Protein AF-A0A8S3W1Q7-F1 (afdb_monomer_lite)

Radius of gyration: 54.28 Å; chains: 1; bounding box: 114×84×137 Å

Foldseek 3Di:
DDDDDDDDDDDDDDDDDPPDPDDDDPDPPPVPDDDDDPPPPPPPPDPPPPCPVVVVVVVVVVVVVVVVVVVVVVVVVVVVVVVVVVVVVVVVVVVVVVVVVVVVVVVVVVVVVVVVVVVVVVVVVVVVVVVVVVVVVVVVVVPDPDDPPDDDQDPVNVVVVVVVVVVVVQCVLKDKDKDDAQDPDPDPVVRVVSQQVVVVVVVCVVPVPFDRFPDKDWPFWPPPDDDDDDPDDPVCVVVVVPDDDDDDDDRMTMMMTGGPDDDDDDDDDD

Organism: Parnassius apollo (NCBI:txid110799)

Secondary structure (DSSP, 8-state):
---PPPP--------------------GGGTTS----------------TTHHHHHHHHHHHHHHHHHHHHHHHHHHHHHHHHHHHHHHHHHHHHHHHHHHHHHHHHHHHHHHHHHHHHHHHHHHHHHHHHHHHHHHHHHHHHS---TTPPP--HHHHHHHHHHHHHHHHHHTEEEEEEEEPP----HHHHHHHHHHHHHHHHHHH-TTPPPPSEEEEEEE----SSS-----TTTTTTTTT---------EEEEEEE------------

pLDDT: mean 73.27, std 21.79, range [27.55, 98.38]

Sequence (270 aa):
MSVQRSPTTKSSDKMNIISGNGSSQPDLSIIAATEYEYKNVSQRKRKVPEDDFSVQFNKFKKEIIGVLKEFGKSQTEKINSIKTDIKSINEQLIDMKTKTDLLLLEHNTLKSEIQKLTITVTYNEEKLKCIENDVHALQSTVHAPLPPGCPKPTANGYADIMTEVQERLERAKNIIITGIFEPHSENMEEKRENDRCEVMKVLSGIYPLTPQPERIMRLGKQLICHDGNIHKNAAIDLWSQCFEPNFKSCDSVLFAATINMPCIKYKVSK

Structure (mmCIF, N/CA/C/O backbone):
data_AF-A0A8S3W1Q7-F1
#
_entry.id   AF-A0A8S3W1Q7-F1
#
loop_
_atom_site.group_PDB
_atom_site.id
_atom_site.type_symbol
_atom_site.label_atom_id
_atom_site.label_alt_id
_atom_site.label_comp_id
_atom_site.label_asym_id
_atom_site.label_entity_id
_atom_site.label_seq_id
_atom_site.pdbx_PDB_ins_code
_atom_site.Cartn_x
_atom_site.Cartn_y
_atom_site.Cartn_z
_atom_site.occupancy
_atom_site.B_iso_or_equiv
_atom_site.auth_seq_id
_atom_site.auth_comp_id
_atom_site.auth_asym_id
_atom_site.auth_atom_id
_atom_site.pdbx_PDB_model_num
ATOM 1 N N . MET A 1 1 ? -9.008 27.466 4.941 1.00 43.09 1 MET A N 1
ATOM 2 C CA . MET A 1 1 ? -10.368 26.991 5.275 1.00 43.09 1 MET A CA 1
ATOM 3 C C . MET A 1 1 ? -10.711 27.497 6.664 1.00 43.09 1 MET A C 1
ATOM 5 O O . MET A 1 1 ? -9.895 27.362 7.566 1.00 43.09 1 MET A O 1
ATOM 9 N N . SER A 1 2 ? -11.834 28.202 6.772 1.00 47.03 2 SER A N 1
ATOM 10 C CA . SER A 1 2 ? -12.251 28.981 7.941 1.00 47.03 2 SER A CA 1
ATOM 11 C C . SER A 1 2 ? -12.816 28.066 9.028 1.00 47.03 2 SER A C 1
ATOM 13 O O . SER A 1 2 ? -13.683 27.245 8.740 1.00 47.03 2 SER A O 1
ATOM 15 N N . VAL A 1 3 ? -12.322 28.182 10.262 1.00 54.16 3 VAL A N 1
ATOM 16 C CA . VAL A 1 3 ? -12.807 27.396 11.405 1.00 54.16 3 VAL A CA 1
ATOM 17 C C . VAL A 1 3 ? -13.899 28.200 12.112 1.00 54.16 3 VAL A C 1
ATOM 19 O O . VAL A 1 3 ? -13.609 29.131 12.862 1.00 54.16 3 VAL A O 1
ATOM 22 N N . GLN A 1 4 ? -15.160 27.846 11.858 1.00 54.09 4 GLN A N 1
ATOM 23 C CA . GLN A 1 4 ? -16.311 28.333 12.620 1.00 54.09 4 GLN A CA 1
ATOM 24 C C . GLN A 1 4 ? -16.266 27.758 14.042 1.00 54.09 4 GLN A C 1
ATOM 26 O O . GLN A 1 4 ? -16.261 26.543 14.233 1.00 54.09 4 GLN A O 1
ATOM 31 N N . ARG A 1 5 ? -16.232 28.638 15.048 1.00 56.12 5 ARG A N 1
ATOM 32 C CA . ARG A 1 5 ? -16.428 28.287 16.461 1.00 56.12 5 ARG A CA 1
ATOM 33 C C . ARG A 1 5 ? -17.877 28.569 16.852 1.00 56.12 5 ARG A C 1
ATOM 35 O O . ARG A 1 5 ? -18.376 29.666 16.619 1.00 56.12 5 ARG A O 1
ATOM 42 N N . SER A 1 6 ? -18.515 27.571 17.452 1.00 54.59 6 SER A N 1
ATOM 43 C CA . SER A 1 6 ? -19.873 27.625 18.004 1.00 54.59 6 SER A CA 1
ATOM 44 C C . SER A 1 6 ? -19.923 28.379 19.351 1.00 54.59 6 SER A C 1
ATOM 46 O O . SER A 1 6 ? -18.886 28.519 20.006 1.00 54.59 6 SER A O 1
ATOM 48 N N . PRO A 1 7 ? -21.102 28.881 19.772 1.00 54.69 7 PRO A N 1
ATOM 49 C CA . PRO A 1 7 ? -21.227 29.919 20.793 1.00 54.69 7 PRO A CA 1
ATOM 50 C C . PRO A 1 7 ? -21.343 29.372 22.223 1.00 54.69 7 PRO A C 1
ATOM 52 O O . PRO A 1 7 ? -21.995 28.361 22.470 1.00 54.69 7 PRO A O 1
ATOM 55 N N . THR A 1 8 ? -20.758 30.090 23.186 1.00 48.53 8 THR A N 1
ATOM 56 C CA . THR A 1 8 ? -20.954 29.873 24.625 1.00 48.53 8 THR A CA 1
ATOM 57 C C . THR A 1 8 ? -22.086 30.759 25.143 1.00 48.53 8 THR A C 1
ATOM 59 O O . THR A 1 8 ? -21.978 31.983 25.207 1.00 48.53 8 THR A O 1
ATOM 62 N N . THR A 1 9 ? -23.192 30.137 25.542 1.00 43.34 9 THR A N 1
ATOM 63 C CA . THR A 1 9 ? -24.287 30.788 26.266 1.00 43.34 9 THR A CA 1
ATOM 64 C C . THR A 1 9 ? -23.883 30.996 27.725 1.00 43.34 9 THR A C 1
ATOM 66 O O . THR A 1 9 ? -23.819 30.046 28.504 1.00 43.34 9 THR A O 1
ATOM 69 N N . LYS A 1 10 ? -23.614 32.246 28.112 1.00 45.12 10 LYS A N 1
ATOM 70 C CA . LYS A 1 10 ? -23.588 32.667 29.518 1.00 45.12 10 LYS A CA 1
ATOM 71 C C . LYS A 1 10 ? -25.026 32.962 29.949 1.00 45.12 10 LYS A C 1
ATOM 73 O O . LYS A 1 10 ? -25.535 34.039 29.657 1.00 45.12 10 LYS A O 1
ATOM 78 N N . SER A 1 11 ? -25.671 32.001 30.610 1.00 43.59 11 SER A N 1
ATOM 79 C CA . SER A 1 11 ? -26.896 32.265 31.372 1.00 43.59 11 SER A CA 1
ATOM 80 C C . SER A 1 11 ? -26.510 32.938 32.686 1.00 43.59 11 SER A C 1
ATOM 82 O O . SER A 1 11 ? -25.784 32.364 33.498 1.00 43.59 11 SER A O 1
ATOM 84 N N . SER A 1 12 ? -26.945 34.181 32.857 1.00 51.84 12 SER A N 1
ATOM 85 C CA . SER A 1 12 ? -26.893 34.919 34.111 1.00 51.84 12 SER A CA 1
ATOM 86 C C . SER A 1 12 ? -28.238 34.777 34.819 1.00 51.84 12 SER A C 1
ATOM 88 O O . SER A 1 12 ? -29.128 35.600 34.606 1.00 51.84 12 SER A O 1
ATOM 90 N N . ASP A 1 13 ? -28.382 33.773 35.678 1.00 43.22 13 ASP A N 1
ATOM 91 C CA . ASP A 1 13 ? -29.542 33.686 36.562 1.00 43.22 13 ASP A CA 1
ATOM 92 C C . ASP A 1 13 ? -29.247 34.404 37.879 1.00 43.22 13 ASP A C 1
ATOM 94 O O . ASP A 1 13 ? -28.593 33.903 38.794 1.00 43.22 13 ASP A O 1
ATOM 98 N N . LYS A 1 14 ? -29.734 35.647 37.934 1.00 47.16 14 LYS A N 1
ATOM 99 C CA . LYS A 1 14 ? -29.925 36.424 39.155 1.00 47.16 14 LYS A CA 1
ATOM 100 C C . LYS A 1 14 ? -31.015 35.740 39.988 1.00 47.16 14 LYS A C 1
ATOM 102 O O . LYS A 1 14 ? -32.193 35.845 39.659 1.00 47.16 14 LYS A O 1
ATOM 107 N N . MET A 1 15 ? -30.645 35.086 41.089 1.00 41.78 15 MET A N 1
ATOM 108 C CA . MET A 1 15 ? -31.610 34.761 42.141 1.00 41.78 15 MET A CA 1
ATOM 109 C C . MET A 1 15 ? -32.048 36.058 42.829 1.00 41.78 15 MET A C 1
ATOM 111 O O . MET A 1 15 ? -31.292 36.677 43.576 1.00 41.78 15 MET A O 1
ATOM 115 N N . ASN A 1 16 ? -33.283 36.467 42.544 1.00 43.31 16 ASN A N 1
ATOM 116 C CA . ASN A 1 16 ? -34.012 37.479 43.295 1.00 43.31 16 ASN A CA 1
ATOM 117 C C . ASN A 1 16 ? -34.205 37.005 44.742 1.00 43.31 16 ASN A C 1
ATOM 119 O O . ASN A 1 16 ? -34.894 36.020 45.000 1.00 43.31 16 ASN A O 1
ATOM 123 N N . ILE A 1 17 ? -33.628 37.751 45.683 1.00 42.38 17 ILE A N 1
ATOM 124 C CA . ILE A 1 17 ? -33.967 37.687 47.103 1.00 42.38 17 ILE A CA 1
ATOM 125 C C . ILE A 1 17 ? -35.363 38.300 47.249 1.00 42.38 17 ILE A C 1
ATOM 127 O O . ILE A 1 17 ? -35.533 39.516 47.166 1.00 42.38 17 ILE A O 1
ATOM 131 N N . ILE A 1 18 ? -36.376 37.454 47.433 1.00 46.50 18 ILE A N 1
ATOM 132 C CA . ILE A 1 18 ? -37.717 37.891 47.825 1.00 46.50 18 ILE A CA 1
ATOM 133 C C . ILE A 1 18 ? -37.646 38.269 49.307 1.00 46.50 18 ILE A C 1
ATOM 135 O O . ILE A 1 18 ? -37.628 37.417 50.193 1.00 46.50 18 ILE A O 1
ATOM 139 N N . SER A 1 19 ? -37.566 39.575 49.556 1.00 43.84 19 SER A N 1
ATOM 140 C CA . SER A 1 19 ? -37.770 40.194 50.862 1.00 43.84 19 SER A CA 1
ATOM 141 C C . SER A 1 19 ? -39.259 40.099 51.212 1.00 43.84 19 SER A C 1
ATOM 143 O O . SER A 1 19 ? -40.079 40.903 50.773 1.00 43.84 19 SER A O 1
ATOM 145 N N . GLY A 1 20 ? -39.619 39.040 51.937 1.00 43.53 20 GLY A N 1
ATOM 146 C CA . GLY A 1 20 ? -40.938 38.852 52.530 1.00 43.53 20 GLY A CA 1
ATOM 147 C C . GLY A 1 20 ? -41.005 39.524 53.897 1.00 43.53 20 GLY A C 1
ATOM 148 O O . GLY A 1 20 ? -40.684 38.909 54.909 1.00 43.53 20 GLY A O 1
ATOM 149 N N . ASN A 1 21 ? -41.430 40.786 53.913 1.00 49.47 21 ASN A N 1
ATOM 150 C CA . ASN A 1 21 ? -41.915 41.473 55.107 1.00 49.47 21 ASN A CA 1
ATOM 151 C C . ASN A 1 21 ? -43.183 40.775 55.621 1.00 49.47 21 ASN A C 1
ATOM 153 O O . ASN A 1 21 ? -44.190 40.752 54.916 1.00 49.47 21 ASN A O 1
ATOM 157 N N . GLY A 1 22 ? -43.162 40.262 56.855 1.00 53.69 22 GLY A N 1
ATOM 158 C CA . GLY A 1 22 ? -44.388 39.793 57.506 1.00 53.69 22 GLY A CA 1
ATOM 159 C C . GLY A 1 22 ? -44.207 38.752 58.605 1.00 53.69 22 GLY A C 1
ATOM 160 O O . GLY A 1 22 ? -44.851 37.711 58.556 1.00 53.69 22 GLY A O 1
ATOM 161 N N . SER A 1 23 ? -43.375 39.016 59.614 1.00 47.50 23 SER A N 1
ATOM 162 C CA . SER A 1 23 ? -43.462 38.292 60.888 1.00 47.50 23 SER A CA 1
ATOM 163 C C . SER A 1 23 ? -43.322 39.272 62.047 1.00 47.50 23 SER A C 1
ATOM 165 O O . SER A 1 23 ? -42.229 39.528 62.550 1.00 47.50 23 SER A O 1
ATOM 167 N N . SER A 1 24 ? -44.448 39.850 62.453 1.00 54.97 24 SER A N 1
ATOM 168 C CA . SER A 1 24 ? -44.602 40.477 63.760 1.00 54.97 24 SER A CA 1
ATOM 169 C C . SER A 1 24 ? -44.424 39.396 64.827 1.00 54.97 24 SER A C 1
ATOM 171 O O . SER A 1 24 ? -45.332 38.611 65.098 1.00 54.97 24 SER A O 1
ATOM 173 N N . GLN A 1 25 ? -43.226 39.319 65.406 1.00 66.44 25 GLN A N 1
ATOM 174 C CA . GLN A 1 25 ? -43.044 38.613 66.668 1.00 66.44 25 GLN A CA 1
ATOM 175 C C . GLN A 1 25 ? -43.893 39.320 67.736 1.00 66.44 25 GLN A C 1
ATOM 177 O O . GLN A 1 25 ? -43.888 40.552 67.782 1.00 66.44 25 GLN A O 1
ATOM 182 N N . PRO A 1 26 ? -44.640 38.585 68.575 1.00 66.75 26 PRO A N 1
ATOM 183 C CA . PRO A 1 26 ? -45.325 39.190 69.705 1.00 66.75 26 PRO A CA 1
ATOM 184 C C . PRO A 1 26 ? -44.275 39.741 70.671 1.00 66.75 26 PRO A C 1
ATOM 186 O O . PRO A 1 26 ? -43.408 39.007 71.145 1.00 66.75 26 PRO A O 1
ATOM 189 N N . ASP A 1 27 ? -44.342 41.041 70.934 1.00 59.94 27 ASP A N 1
ATOM 190 C CA . ASP A 1 27 ? -43.515 41.696 71.938 1.00 59.94 27 ASP A CA 1
ATOM 191 C C . ASP A 1 27 ? -43.958 41.224 73.334 1.00 59.94 27 ASP A C 1
ATOM 193 O O . ASP A 1 27 ? -45.034 41.570 73.825 1.00 59.94 27 ASP A O 1
ATOM 197 N N . LEU A 1 28 ? -43.147 40.364 73.955 1.00 60.69 28 LEU A N 1
ATOM 198 C CA . LEU A 1 28 ? -43.409 39.781 75.276 1.00 60.69 28 LEU A CA 1
ATOM 199 C C . LEU A 1 28 ? -43.074 40.741 76.431 1.00 60.69 28 LEU A C 1
ATOM 201 O O . LEU A 1 28 ? -43.209 40.357 77.594 1.00 60.69 28 LEU A O 1
ATOM 205 N N . SER A 1 29 ? -42.675 41.986 76.149 1.00 60.56 29 SER A N 1
ATOM 206 C CA . SER A 1 29 ? -42.373 42.985 77.184 1.00 60.56 29 SER A CA 1
ATOM 207 C C . SER A 1 29 ? -43.605 43.466 77.972 1.00 60.56 29 SER A C 1
ATOM 209 O O . SER A 1 29 ? -43.451 44.070 79.032 1.00 60.56 29 SER A O 1
ATOM 211 N N . ILE A 1 30 ? -44.826 43.137 77.525 1.00 55.97 30 ILE A N 1
ATOM 212 C CA . ILE A 1 30 ? -46.089 43.575 78.153 1.00 55.97 30 ILE A CA 1
ATOM 213 C C . ILE A 1 30 ? -46.594 42.595 79.241 1.00 55.97 30 ILE A C 1
ATOM 215 O O . ILE A 1 30 ? -47.443 42.952 80.056 1.00 55.97 30 ILE A O 1
ATOM 219 N N . ILE A 1 31 ? -46.046 41.376 79.350 1.00 55.97 31 ILE A N 1
ATOM 220 C CA . ILE A 1 31 ? -46.536 40.363 80.318 1.00 55.97 31 ILE A CA 1
ATOM 221 C C . ILE A 1 31 ? -46.074 40.648 81.767 1.00 55.97 31 ILE A C 1
ATOM 223 O O . ILE A 1 31 ? -46.498 39.980 82.705 1.00 55.97 31 ILE A O 1
ATOM 227 N N . ALA A 1 32 ? -45.249 41.672 81.999 1.00 55.34 32 ALA A N 1
ATOM 228 C CA . ALA A 1 32 ? -44.772 42.005 83.344 1.00 55.34 32 ALA A CA 1
ATOM 229 C C . ALA A 1 32 ? -45.753 42.847 84.190 1.00 55.34 32 ALA A C 1
ATOM 231 O O . ALA A 1 32 ? -45.489 43.057 85.371 1.00 55.34 32 ALA A O 1
ATOM 232 N N . ALA A 1 33 ? -46.868 43.334 83.630 1.00 57.78 33 ALA A N 1
ATOM 233 C CA . ALA A 1 33 ? -47.752 44.256 84.347 1.00 57.78 33 ALA A CA 1
ATOM 234 C C . ALA A 1 33 ? -49.237 44.050 84.018 1.00 57.78 33 ALA A C 1
ATOM 236 O O . ALA A 1 33 ? -49.900 44.945 83.509 1.00 57.78 33 ALA A O 1
ATOM 237 N N . THR A 1 34 ? -49.786 42.875 84.314 1.00 52.25 34 THR A N 1
ATOM 238 C CA . THR A 1 34 ? -51.224 42.757 84.601 1.00 52.25 34 THR A CA 1
ATOM 239 C C . THR A 1 34 ? -51.437 41.722 85.690 1.00 52.25 34 THR A C 1
ATOM 241 O O . THR A 1 34 ? -50.847 40.645 85.696 1.00 52.25 34 THR A O 1
ATOM 244 N N . GLU A 1 35 ? -52.221 42.141 86.669 1.00 51.44 35 GLU A N 1
ATOM 245 C CA . GLU A 1 35 ? -52.432 41.491 87.945 1.00 51.44 35 GLU A CA 1
ATOM 246 C C . GLU A 1 35 ? -53.044 40.094 87.819 1.00 51.44 35 GLU A C 1
ATOM 248 O O . GLU A 1 35 ? -53.763 39.752 86.880 1.00 51.44 35 GLU A O 1
ATOM 253 N N . TYR A 1 36 ? -52.747 39.305 88.846 1.00 55.81 36 TYR A N 1
ATOM 254 C CA . TYR A 1 36 ? -53.367 38.040 89.198 1.00 55.81 36 TYR A CA 1
ATOM 255 C C . TYR A 1 36 ? -54.908 38.124 89.184 1.00 55.81 36 TYR A C 1
ATOM 257 O O . TYR A 1 36 ? -55.535 38.406 90.202 1.00 55.81 36 TYR A O 1
ATOM 265 N N . GLU A 1 37 ? -55.541 37.774 88.068 1.00 49.66 37 GLU A N 1
ATOM 266 C CA . GLU A 1 37 ? -56.924 37.296 88.073 1.00 49.66 37 GLU A CA 1
ATOM 267 C C . GLU A 1 37 ? -56.917 35.773 87.929 1.00 49.66 37 GLU A C 1
ATOM 269 O O . GLU A 1 37 ? -56.762 35.212 86.841 1.00 49.66 37 GLU A O 1
ATOM 274 N N . TYR A 1 38 ? -57.094 35.084 89.062 1.00 52.09 38 TYR A N 1
ATOM 275 C CA . TYR A 1 38 ? -57.414 33.659 89.112 1.00 52.09 38 TYR A CA 1
ATOM 276 C C . TYR A 1 38 ? -58.784 33.422 88.458 1.00 52.09 38 TYR A C 1
ATOM 278 O O . TYR A 1 38 ? -59.810 33.255 89.120 1.00 52.09 38 TYR A O 1
ATOM 286 N N . LYS A 1 39 ? -58.818 33.372 87.125 1.00 55.28 39 LYS A N 1
ATOM 287 C CA . LYS A 1 39 ? -59.933 32.770 86.399 1.00 55.28 39 LYS A CA 1
ATOM 288 C C . LYS A 1 39 ? -59.913 31.277 86.704 1.00 55.28 39 LYS A C 1
ATOM 290 O O . LYS A 1 39 ? -59.094 30.530 86.176 1.00 55.28 39 LYS A O 1
ATOM 295 N N . ASN A 1 40 ? -60.830 30.856 87.572 1.00 55.94 40 ASN A N 1
ATOM 296 C CA . ASN A 1 40 ? -61.149 29.459 87.843 1.00 55.94 40 ASN A CA 1
ATOM 297 C C . ASN A 1 40 ? -61.607 28.769 86.549 1.00 55.94 40 ASN A C 1
ATOM 299 O O . ASN A 1 40 ? -62.797 28.686 86.243 1.00 55.94 40 ASN A O 1
ATOM 303 N N . VAL A 1 41 ? -60.651 28.277 85.763 1.00 52.66 41 VAL A N 1
ATOM 304 C CA . VAL A 1 41 ? -60.924 27.408 84.623 1.00 52.66 41 VAL A CA 1
ATOM 305 C C . VAL A 1 41 ? -61.357 26.060 85.191 1.00 52.66 41 VAL A C 1
ATOM 307 O O . VAL A 1 41 ? -60.546 25.280 85.685 1.00 52.66 41 VAL A O 1
ATOM 310 N N . SER A 1 42 ? -62.663 25.793 85.137 1.00 57.19 42 SER A N 1
ATOM 311 C CA . SER A 1 42 ? -63.234 24.480 85.433 1.00 57.19 42 SER A CA 1
ATOM 312 C C . SER A 1 42 ? -62.605 23.439 84.506 1.00 57.19 42 SER A C 1
ATOM 314 O O . SER A 1 42 ? -62.969 23.316 83.333 1.00 57.19 42 SER A O 1
ATOM 316 N N . GLN A 1 43 ? -61.649 22.675 85.033 1.00 52.22 43 GLN A N 1
ATOM 317 C CA . GLN A 1 43 ? -61.119 21.491 84.373 1.00 52.22 43 GLN A CA 1
ATOM 318 C C . GLN A 1 43 ? -62.182 20.391 84.433 1.00 52.22 43 GLN A C 1
ATOM 320 O O . GLN A 1 43 ? -62.154 19.498 85.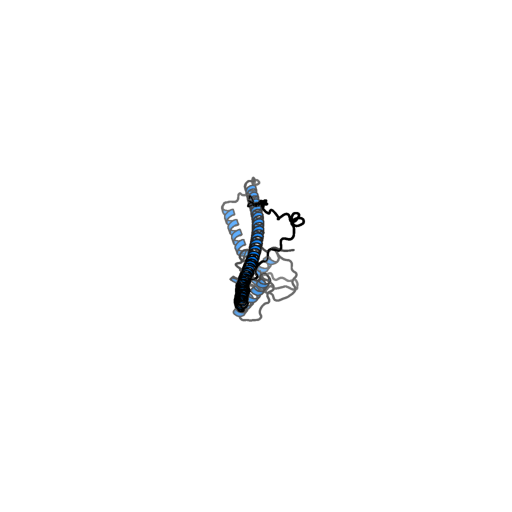280 1.00 52.22 43 GLN A O 1
ATOM 325 N N . ARG A 1 44 ? -63.162 20.453 83.522 1.00 57.31 44 ARG A N 1
ATOM 326 C CA . ARG A 1 44 ? -63.999 19.289 83.220 1.00 57.31 44 ARG A CA 1
ATOM 327 C C . ARG A 1 44 ? -63.059 18.159 82.815 1.00 57.31 44 ARG A C 1
ATOM 329 O O . ARG A 1 44 ? -62.423 18.246 81.766 1.00 57.31 44 ARG A O 1
ATOM 336 N N . LYS A 1 45 ? -62.986 17.107 83.638 1.00 55.78 45 LYS A N 1
ATOM 337 C CA . LYS A 1 45 ? -62.317 15.847 83.302 1.00 55.78 45 LYS A CA 1
ATOM 338 C C . LYS A 1 45 ? -62.946 15.310 82.017 1.00 55.78 45 LYS A C 1
ATOM 340 O O . LYS A 1 45 ? -64.022 14.715 82.041 1.00 55.78 45 LYS A O 1
ATOM 345 N N . ARG A 1 46 ? -62.316 15.582 80.875 1.00 59.12 46 ARG A N 1
ATOM 346 C CA . ARG A 1 46 ? -62.666 14.927 79.616 1.00 59.12 46 ARG A CA 1
ATOM 347 C C . ARG A 1 46 ? -62.252 13.466 79.774 1.00 59.12 46 ARG A C 1
ATOM 349 O O . ARG A 1 46 ? -61.126 13.206 80.190 1.00 59.12 46 ARG A O 1
ATOM 356 N N . LYS A 1 47 ? -63.170 12.531 79.500 1.00 61.12 47 LYS A N 1
ATOM 357 C CA . LYS A 1 47 ? -62.838 11.107 79.360 1.00 61.12 47 LYS A CA 1
ATOM 358 C C . LYS A 1 47 ? -61.684 11.015 78.364 1.00 61.12 47 LYS A C 1
ATOM 360 O O . LYS A 1 47 ? -61.860 11.409 77.214 1.00 61.12 47 LYS A O 1
ATOM 365 N N . VAL A 1 48 ? -60.518 10.585 78.833 1.00 58.19 48 VAL A N 1
ATOM 366 C CA . VAL A 1 48 ? -59.351 10.334 77.988 1.00 58.19 48 VAL A CA 1
ATOM 367 C C . VAL A 1 48 ? -59.715 9.146 77.096 1.00 58.19 48 VAL A C 1
ATOM 369 O O . VAL A 1 48 ? -60.034 8.085 77.633 1.00 58.19 48 VAL A O 1
ATOM 372 N N . PRO A 1 49 ? -59.748 9.293 75.762 1.00 61.78 49 PRO A N 1
ATOM 373 C CA . PRO A 1 49 ? -59.816 8.143 74.876 1.00 61.78 49 PRO A CA 1
ATOM 374 C C . PRO A 1 49 ? -58.431 7.487 74.923 1.00 61.78 49 PRO A C 1
ATOM 376 O O . PRO A 1 49 ? -57.505 7.949 74.263 1.00 61.78 49 PRO A O 1
ATOM 379 N N . GLU A 1 50 ? -58.258 6.468 75.765 1.00 58.03 50 GLU A N 1
ATOM 380 C CA . GLU A 1 50 ? -56.952 5.825 75.999 1.00 58.03 50 GLU A CA 1
ATOM 381 C C . GLU A 1 50 ? -56.407 5.050 74.778 1.00 58.03 50 GLU A C 1
ATOM 383 O O . GLU A 1 50 ? -55.238 4.679 74.773 1.00 58.03 50 GLU A O 1
ATOM 388 N N . ASP A 1 51 ? -57.184 4.898 73.698 1.00 61.03 51 ASP A N 1
ATOM 389 C CA . ASP A 1 51 ? -56.791 4.114 72.512 1.00 61.03 51 ASP A CA 1
ATOM 390 C C . ASP A 1 51 ? -56.427 4.926 71.249 1.00 61.03 51 ASP A C 1
ATOM 392 O O . ASP A 1 51 ? -55.812 4.389 70.326 1.00 61.03 51 ASP A O 1
ATOM 396 N N . ASP A 1 52 ? -56.753 6.219 71.168 1.00 76.19 52 ASP A N 1
ATOM 397 C CA . ASP A 1 52 ? -56.643 6.976 69.903 1.00 76.19 52 ASP A CA 1
ATOM 398 C C . ASP A 1 52 ? -55.179 7.289 69.520 1.00 76.19 52 ASP A C 1
ATOM 400 O O . ASP A 1 52 ? -54.761 7.136 68.369 1.00 76.19 52 ASP A O 1
ATOM 404 N N . PHE A 1 53 ? -54.337 7.617 70.505 1.00 84.25 53 PHE A N 1
ATOM 405 C CA . PHE A 1 53 ? -52.921 7.924 70.261 1.00 84.25 53 PHE A CA 1
ATOM 406 C C . PHE A 1 53 ? -52.124 6.718 69.767 1.00 84.25 53 PHE A C 1
ATOM 408 O O . PHE A 1 53 ? -51.323 6.844 68.841 1.00 84.25 53 PHE A O 1
ATOM 415 N N . SER A 1 54 ? -52.354 5.541 70.350 1.00 86.62 54 SER A N 1
ATOM 416 C CA . SER A 1 54 ? -51.677 4.305 69.950 1.00 86.62 54 SER A CA 1
ATOM 417 C C . SER A 1 54 ? -52.011 3.932 68.504 1.00 86.62 54 SER A C 1
ATOM 419 O O . SER A 1 54 ? -51.131 3.521 67.744 1.00 86.62 54 SER A O 1
ATOM 421 N N . VAL A 1 55 ? -53.266 4.123 68.087 1.00 87.69 55 VAL A N 1
ATOM 422 C CA . VAL A 1 55 ? -53.713 3.866 66.711 1.00 87.69 55 VAL A CA 1
ATOM 423 C C . VAL A 1 55 ? -53.107 4.877 65.733 1.00 87.69 55 VAL A C 1
ATOM 425 O O . VAL A 1 55 ? -52.554 4.468 64.707 1.00 87.69 55 VAL A O 1
ATOM 428 N N . GLN A 1 56 ? -53.132 6.174 66.053 1.00 88.56 56 GLN A N 1
ATOM 429 C CA . GLN A 1 56 ? -52.538 7.217 65.207 1.00 88.56 56 GLN A CA 1
ATOM 430 C C . GLN A 1 56 ? -51.018 7.075 65.084 1.00 88.56 56 GLN A C 1
ATOM 432 O O . GLN A 1 56 ? -50.479 7.153 63.979 1.00 88.56 56 GLN A O 1
ATOM 437 N N . PHE A 1 57 ? -50.325 6.780 66.185 1.00 91.06 57 PHE A N 1
ATOM 438 C CA . PHE A 1 57 ? -48.882 6.559 66.181 1.00 91.06 57 PHE A CA 1
ATOM 439 C C . PHE A 1 57 ? -48.500 5.322 65.361 1.00 91.06 57 PHE A C 1
ATOM 441 O O . PHE A 1 57 ? -47.567 5.366 64.558 1.00 91.06 57 PHE A O 1
ATOM 448 N N . ASN A 1 58 ? -49.254 4.226 65.489 1.00 91.94 58 ASN A N 1
ATOM 449 C CA . ASN A 1 58 ? -49.034 3.034 64.672 1.00 91.94 58 ASN A CA 1
ATOM 450 C C . ASN A 1 58 ? -49.315 3.286 63.183 1.00 91.94 58 ASN A C 1
ATOM 452 O O . ASN A 1 58 ? -48.597 2.751 62.334 1.00 91.94 58 ASN A O 1
ATOM 456 N N . LYS A 1 59 ? -50.318 4.107 62.849 1.00 93.50 59 LYS A N 1
ATOM 457 C CA . LYS A 1 59 ? -50.593 4.534 61.469 1.00 93.50 59 LYS A CA 1
ATOM 458 C C . LYS A 1 59 ? -49.434 5.357 60.906 1.00 93.50 59 LYS A C 1
ATOM 460 O O . LYS A 1 59 ? -48.916 5.009 59.850 1.00 93.50 59 LYS A O 1
ATOM 465 N N . PHE A 1 60 ? -48.970 6.360 61.647 1.00 95.50 60 PHE A N 1
ATOM 466 C CA . PHE A 1 60 ? -47.819 7.183 61.275 1.00 95.50 60 PHE A CA 1
ATOM 467 C C . PHE A 1 60 ? -46.547 6.347 61.084 1.00 95.50 60 PHE A C 1
ATOM 469 O O . PHE A 1 60 ? -45.856 6.469 60.076 1.00 95.50 60 PHE A O 1
ATOM 476 N N . LYS A 1 61 ? -46.263 5.423 62.008 1.00 95.69 61 LYS A N 1
ATOM 477 C CA . LYS A 1 61 ? -45.118 4.510 61.901 1.00 95.69 61 LYS A CA 1
ATOM 478 C C . LYS A 1 61 ? -45.202 3.639 60.647 1.00 95.69 61 LYS A C 1
ATOM 480 O O . LYS A 1 61 ? -44.193 3.453 59.969 1.00 95.69 61 LYS A O 1
ATOM 485 N N . LYS A 1 62 ? -46.389 3.110 60.324 1.00 95.81 62 LYS A N 1
ATOM 486 C CA . LYS A 1 62 ? -46.614 2.354 59.081 1.00 95.81 62 LYS A CA 1
ATOM 487 C C . LYS A 1 62 ? -46.381 3.220 57.846 1.00 95.81 62 LYS A C 1
ATOM 489 O O . LYS A 1 62 ? -45.761 2.735 56.907 1.00 95.81 62 LYS A O 1
ATOM 494 N N . GLU A 1 63 ? -46.834 4.468 57.863 1.00 96.25 63 GLU A N 1
ATOM 495 C CA . GLU A 1 63 ? -46.665 5.415 56.760 1.00 96.25 63 GLU A CA 1
ATOM 496 C C . GLU A 1 63 ? -45.191 5.768 56.534 1.00 96.25 63 GLU A C 1
ATOM 498 O O . GLU A 1 63 ? -44.696 5.594 55.425 1.00 96.25 63 GLU A O 1
ATOM 503 N N . ILE A 1 64 ? -44.440 6.119 57.587 1.00 95.94 64 ILE A N 1
ATOM 504 C CA . ILE A 1 64 ? -42.995 6.384 57.481 1.00 95.94 64 ILE A CA 1
ATOM 505 C C . ILE A 1 64 ? -42.233 5.161 56.970 1.00 95.94 64 ILE A C 1
ATOM 507 O O . ILE A 1 64 ? -41.393 5.281 56.079 1.00 95.94 64 ILE A O 1
ATOM 511 N N . ILE A 1 65 ? -42.524 3.970 57.498 1.00 96.06 65 ILE A N 1
ATOM 512 C CA . ILE A 1 65 ? -41.891 2.736 57.013 1.00 96.06 65 ILE A CA 1
ATOM 513 C C . ILE A 1 65 ? -42.277 2.470 55.551 1.00 96.06 65 ILE A C 1
ATOM 515 O O . ILE A 1 65 ? -41.445 1.982 54.788 1.00 96.06 65 ILE A O 1
ATOM 519 N N . GLY A 1 66 ? -43.513 2.787 55.156 1.00 97.31 66 GLY A N 1
ATOM 520 C CA . GLY A 1 66 ? -43.983 2.717 53.774 1.00 97.31 66 GLY A CA 1
ATOM 521 C C . GLY A 1 66 ? -43.161 3.613 52.852 1.00 97.31 66 GLY A C 1
ATOM 522 O O . GLY A 1 66 ? -42.547 3.108 51.914 1.00 97.31 66 GLY A O 1
ATOM 523 N N . VAL A 1 67 ? -43.047 4.899 53.193 1.00 96.62 67 VAL A N 1
ATOM 524 C CA . VAL A 1 67 ? -42.251 5.887 52.448 1.00 96.62 67 VAL A CA 1
ATOM 525 C C . VAL A 1 67 ? -40.787 5.458 52.349 1.00 96.62 67 VAL A C 1
ATOM 527 O O . VAL A 1 67 ? -40.213 5.495 51.266 1.00 96.62 67 VAL A O 1
ATOM 530 N N . LEU A 1 68 ? -40.178 4.980 53.440 1.00 96.12 68 LEU A N 1
ATOM 531 C CA . LEU A 1 68 ? -38.790 4.501 53.429 1.00 96.12 68 LEU A CA 1
ATOM 532 C C . LEU A 1 68 ? -38.601 3.272 52.529 1.00 96.12 68 LEU A C 1
ATOM 534 O O . LEU A 1 68 ? -37.593 3.167 51.829 1.00 96.12 68 LEU A O 1
ATOM 538 N N . LYS A 1 69 ? -39.565 2.343 52.521 1.00 96.12 69 LYS A N 1
ATOM 539 C CA . LYS A 1 69 ? -39.529 1.165 51.642 1.00 96.12 69 LYS A CA 1
ATOM 540 C C . LYS A 1 69 ? -39.668 1.552 50.175 1.00 96.12 69 LYS A C 1
ATOM 542 O O . LYS A 1 69 ? -38.923 1.031 49.348 1.00 96.12 69 LYS A O 1
ATOM 547 N N . GLU A 1 70 ? -40.605 2.433 49.845 1.00 96.38 70 GLU A N 1
ATOM 548 C CA . GLU A 1 70 ? -40.794 2.925 48.476 1.00 96.38 70 GLU A CA 1
ATOM 549 C C . GLU A 1 70 ? -39.585 3.723 47.998 1.00 96.38 70 GLU A C 1
ATOM 551 O O . GLU A 1 70 ? -39.096 3.492 46.892 1.00 96.38 70 GLU A O 1
ATOM 556 N N . PHE A 1 71 ? -39.031 4.576 48.860 1.00 96.88 71 PHE A N 1
ATOM 557 C CA . PHE A 1 71 ? -37.801 5.305 48.584 1.00 96.88 71 PHE A CA 1
ATOM 558 C C . PHE A 1 71 ? -36.630 4.355 48.301 1.00 96.88 71 PHE A C 1
ATOM 560 O O . PHE A 1 71 ? -35.948 4.514 47.291 1.00 96.88 71 PHE A O 1
ATOM 567 N N . GLY A 1 72 ? -36.436 3.322 49.130 1.00 96.81 72 GLY A N 1
ATOM 568 C CA . GLY A 1 72 ? -35.382 2.323 48.927 1.00 96.81 72 GLY A CA 1
ATOM 569 C C . GLY A 1 72 ? -35.543 1.530 47.625 1.00 96.81 72 GLY A C 1
ATOM 570 O O . GLY A 1 72 ? -34.561 1.300 46.915 1.00 96.81 72 GLY A O 1
ATOM 571 N N . LYS A 1 73 ? -36.782 1.166 47.261 1.00 96.75 73 LYS A N 1
ATOM 572 C CA . LYS A 1 73 ? -37.085 0.529 45.968 1.00 96.75 73 LYS A CA 1
ATOM 573 C C . LYS A 1 73 ? -36.757 1.458 44.801 1.00 96.75 73 LYS A C 1
ATOM 575 O O . LYS A 1 73 ? -35.973 1.080 43.936 1.00 96.75 73 LYS A O 1
ATOM 580 N N . SER A 1 74 ? -37.269 2.690 44.834 1.00 96.94 74 SER A N 1
ATOM 581 C CA . SER A 1 74 ? -37.028 3.690 43.789 1.00 96.94 74 SER A CA 1
ATOM 582 C C . SER A 1 74 ? -35.536 3.989 43.615 1.00 96.94 74 SER A C 1
ATOM 584 O O . SER A 1 74 ? -35.040 4.102 42.495 1.00 96.94 74 SER A O 1
ATOM 586 N N . GLN A 1 75 ? -34.784 4.078 44.715 1.00 97.44 75 GLN A N 1
ATOM 587 C CA . GLN A 1 75 ? -33.342 4.293 44.665 1.00 97.44 75 GLN A CA 1
ATOM 588 C C . GLN A 1 75 ? -32.612 3.097 44.041 1.00 97.44 75 GLN A C 1
ATOM 590 O O . GLN A 1 75 ? -31.723 3.291 43.214 1.00 97.44 75 GLN A O 1
ATOM 595 N N . THR A 1 76 ? -33.007 1.871 44.390 1.00 97.44 76 THR A N 1
ATOM 596 C CA . THR A 1 76 ? -32.424 0.644 43.827 1.00 97.44 76 THR A CA 1
ATOM 597 C C . THR A 1 76 ? -32.660 0.554 42.319 1.00 97.44 76 THR A C 1
ATOM 599 O O . THR A 1 76 ? -31.737 0.246 41.568 1.00 97.44 76 THR A O 1
ATOM 602 N N . GLU A 1 77 ? -33.868 0.878 41.855 1.00 97.50 77 GLU A N 1
ATOM 603 C CA . GLU A 1 77 ? -34.204 0.928 40.426 1.00 97.50 77 GLU A CA 1
ATOM 604 C C . GLU A 1 77 ? -33.347 1.952 39.677 1.00 97.50 77 GLU A C 1
ATOM 606 O O . GLU A 1 77 ? -32.752 1.623 38.649 1.00 97.50 77 GLU A O 1
ATOM 611 N N . LYS A 1 78 ? -33.196 3.164 40.228 1.00 97.44 78 LYS A N 1
ATOM 612 C CA . LYS A 1 78 ? -32.321 4.199 39.653 1.00 97.44 78 LYS A CA 1
ATOM 613 C C . LYS A 1 78 ? -30.863 3.745 39.585 1.00 97.44 78 LYS A C 1
ATOM 615 O O . LYS A 1 78 ? -30.219 3.939 38.561 1.00 97.44 78 LYS A O 1
ATOM 620 N N . ILE A 1 79 ? -30.345 3.110 40.639 1.00 98.06 79 ILE A N 1
ATOM 621 C CA . ILE A 1 79 ? -28.974 2.573 40.660 1.00 98.06 79 ILE A CA 1
ATOM 622 C C . ILE A 1 79 ? -28.798 1.480 39.600 1.00 98.06 79 ILE A C 1
ATOM 624 O O . ILE A 1 79 ? -27.781 1.457 38.907 1.00 98.06 79 ILE A O 1
ATOM 628 N N . ASN A 1 80 ? -29.786 0.599 39.437 1.00 97.94 80 ASN A N 1
ATOM 629 C CA . ASN A 1 80 ? -29.746 -0.441 38.413 1.00 97.94 80 ASN A CA 1
ATOM 630 C C . ASN A 1 80 ? -29.756 0.152 36.998 1.00 97.94 80 ASN A C 1
ATOM 632 O O . ASN A 1 80 ? -28.970 -0.299 36.169 1.00 97.94 80 ASN A O 1
ATOM 636 N N . SER A 1 81 ? -30.563 1.189 36.749 1.00 98.19 81 SER A N 1
ATOM 637 C CA . SER A 1 81 ? -30.559 1.926 35.477 1.00 98.19 81 SER A CA 1
ATOM 638 C C . SER A 1 81 ? -29.199 2.573 35.202 1.00 98.19 81 SER A C 1
ATOM 640 O O . SER A 1 81 ? -28.626 2.399 34.133 1.00 98.19 81 SER A O 1
ATOM 642 N N . ILE A 1 82 ? -28.614 3.248 36.196 1.00 97.94 82 ILE A N 1
ATOM 643 C CA . ILE A 1 82 ? -27.278 3.848 36.058 1.00 97.94 82 ILE A CA 1
ATOM 644 C C . ILE A 1 82 ? -26.237 2.768 35.735 1.00 97.94 82 ILE A C 1
ATOM 646 O O . ILE A 1 82 ? -25.370 2.962 34.886 1.00 97.94 82 ILE A O 1
ATOM 650 N N . LYS A 1 83 ? -26.324 1.601 36.380 1.00 98.19 83 LYS A N 1
ATOM 651 C CA . LYS A 1 83 ? -25.423 0.475 36.118 1.00 98.19 83 LYS A CA 1
ATOM 652 C C . LYS A 1 83 ? -25.553 -0.044 34.683 1.00 98.19 83 LYS A C 1
ATOM 654 O O . LYS A 1 83 ? -24.531 -0.366 34.075 1.00 98.19 83 LYS A O 1
ATOM 659 N N . THR A 1 84 ? -26.770 -0.143 34.146 1.00 98.06 84 THR A N 1
ATOM 660 C CA . THR A 1 84 ? -26.978 -0.550 32.748 1.00 98.06 84 THR A CA 1
ATOM 661 C C . THR A 1 84 ? -26.444 0.492 31.774 1.00 98.06 84 THR A C 1
ATOM 663 O O . THR A 1 84 ? -25.765 0.119 30.818 1.00 98.06 84 THR A O 1
ATOM 666 N N . ASP A 1 85 ? -26.645 1.778 32.062 1.00 98.25 85 ASP A N 1
ATOM 667 C CA . ASP A 1 85 ? -26.155 2.874 31.222 1.00 98.25 85 ASP A CA 1
ATOM 668 C C . ASP A 1 85 ? -24.621 2.902 31.190 1.00 98.25 85 ASP A C 1
ATOM 670 O O . ASP A 1 85 ? -24.024 2.967 30.118 1.00 98.25 85 ASP A O 1
ATOM 674 N N . ILE A 1 86 ? -23.963 2.741 32.346 1.00 98.12 86 ILE A N 1
ATOM 675 C CA . ILE A 1 86 ? -22.496 2.640 32.440 1.00 98.12 86 ILE A CA 1
ATOM 676 C C . ILE A 1 86 ? -21.973 1.461 31.616 1.00 98.12 86 ILE A C 1
ATOM 678 O O . ILE A 1 86 ? -20.954 1.586 30.934 1.00 98.12 86 ILE A O 1
ATOM 682 N N . LYS A 1 87 ? -22.656 0.310 31.662 1.00 98.25 87 LYS A N 1
ATOM 683 C CA . LYS A 1 87 ? -22.263 -0.855 30.865 1.00 98.25 87 LYS A CA 1
ATOM 684 C C . LYS A 1 87 ? -22.359 -0.553 29.367 1.00 98.25 87 LYS A C 1
ATOM 686 O O . LYS A 1 87 ? -21.400 -0.817 28.648 1.00 98.25 87 LYS A O 1
ATOM 691 N N . SER A 1 88 ? -23.462 0.052 28.927 1.00 98.38 88 SER A N 1
ATOM 692 C CA . SER A 1 88 ? -23.653 0.432 27.523 1.00 98.38 88 SER A CA 1
ATOM 693 C C . SER A 1 88 ? -22.614 1.455 27.050 1.00 98.38 88 SER A C 1
ATOM 695 O O . SER A 1 88 ? -22.047 1.298 25.972 1.00 98.38 88 SER A O 1
ATOM 697 N N . ILE A 1 89 ? -22.296 2.463 27.870 1.00 98.38 89 ILE A N 1
ATOM 698 C CA . ILE A 1 89 ? -21.252 3.454 27.560 1.00 98.38 89 ILE A CA 1
ATOM 699 C C . ILE A 1 89 ? -19.889 2.774 27.400 1.00 98.38 89 ILE A C 1
ATOM 701 O O . ILE A 1 89 ? -19.154 3.085 26.465 1.00 98.38 89 ILE A O 1
ATOM 705 N N . ASN A 1 90 ? -19.546 1.831 28.280 1.00 98.25 90 ASN A N 1
ATOM 706 C CA . ASN A 1 90 ? -18.283 1.100 28.182 1.00 98.25 90 ASN A CA 1
ATOM 707 C C . ASN A 1 90 ? -18.193 0.263 26.901 1.00 98.25 90 ASN A C 1
ATOM 709 O O . ASN A 1 90 ? -17.145 0.258 26.259 1.00 98.25 90 ASN A O 1
ATOM 713 N N . GLU A 1 91 ? -19.275 -0.412 26.512 1.00 98.19 91 GLU A N 1
ATOM 714 C CA . GLU A 1 91 ? -19.340 -1.159 25.250 1.00 98.19 91 GLU A CA 1
ATOM 715 C C . GLU A 1 91 ? -19.127 -0.219 24.050 1.00 98.19 91 GLU A C 1
ATOM 717 O O . GLU A 1 91 ? -18.255 -0.466 23.218 1.00 98.19 91 GLU A O 1
ATOM 722 N N . GLN A 1 92 ? -19.812 0.929 24.024 1.00 98.31 92 GLN A N 1
ATOM 723 C CA . GLN A 1 92 ? -19.628 1.939 22.975 1.00 98.31 92 GLN A CA 1
ATOM 724 C C . GLN A 1 92 ? -18.201 2.509 22.936 1.00 98.31 92 GLN A C 1
ATOM 726 O O . GLN A 1 92 ? -17.665 2.747 21.854 1.00 98.31 92 GLN A O 1
ATOM 731 N N . LEU A 1 93 ? -17.553 2.707 24.089 1.00 98.38 93 LEU A N 1
ATOM 732 C CA . LEU A 1 93 ? -16.161 3.168 24.159 1.00 98.38 93 LEU A CA 1
ATOM 733 C C . LEU A 1 93 ? -15.181 2.142 23.584 1.00 98.38 93 LEU A C 1
ATOM 735 O O . LEU A 1 93 ? -14.223 2.525 22.910 1.00 98.38 93 LEU A O 1
ATOM 739 N N . ILE A 1 94 ? -15.415 0.851 23.825 1.00 98.31 94 ILE A N 1
ATOM 740 C CA . ILE A 1 94 ? -14.609 -0.230 23.245 1.00 98.31 94 ILE A CA 1
ATOM 741 C C . ILE A 1 94 ? -14.772 -0.241 21.718 1.00 98.31 94 ILE A C 1
ATOM 743 O O . ILE A 1 94 ? -13.775 -0.277 20.993 1.00 98.31 94 ILE A O 1
ATOM 747 N N . ASP A 1 95 ? -16.001 -0.116 21.221 1.00 98.19 95 ASP A N 1
ATOM 748 C CA . ASP A 1 95 ? -16.284 -0.046 19.783 1.00 98.19 95 ASP A CA 1
ATOM 749 C C . ASP A 1 95 ? -15.660 1.193 19.125 1.00 98.19 95 ASP A C 1
ATOM 751 O O . ASP A 1 95 ? -15.085 1.118 18.038 1.00 98.19 95 ASP A O 1
ATOM 755 N N . MET A 1 96 ? -15.728 2.354 19.780 1.00 98.31 96 MET A N 1
ATOM 756 C CA . MET A 1 96 ? -15.073 3.569 19.291 1.00 98.31 96 MET A CA 1
ATOM 757 C C . MET A 1 96 ? -13.554 3.414 19.243 1.00 98.31 96 MET A C 1
ATOM 759 O O . MET A 1 96 ? -12.922 3.841 18.273 1.00 98.31 96 MET A O 1
ATOM 763 N N . LYS A 1 97 ? -12.964 2.797 20.270 1.00 98.38 97 LYS A N 1
ATOM 764 C CA . LYS A 1 97 ? -11.523 2.557 20.336 1.00 98.38 97 LYS A CA 1
ATOM 765 C C . LYS A 1 97 ? -11.064 1.655 19.192 1.00 98.38 97 LYS A C 1
ATOM 767 O O . LYS A 1 97 ? -10.168 2.038 18.450 1.00 98.38 97 LYS A O 1
ATOM 772 N N . THR A 1 98 ? -11.730 0.520 18.993 1.00 98.06 98 THR A N 1
ATOM 773 C CA . THR A 1 98 ? -11.385 -0.423 17.916 1.00 98.06 98 THR A CA 1
ATOM 774 C C . THR A 1 98 ? -11.508 0.210 16.529 1.00 98.06 98 THR A C 1
ATOM 776 O O . THR A 1 98 ? -10.605 0.065 15.708 1.00 98.06 98 THR A O 1
ATOM 779 N N . LYS A 1 99 ? -12.568 0.989 16.272 1.00 98.31 99 LYS A N 1
ATOM 780 C CA . LYS A 1 99 ? -12.710 1.747 15.016 1.00 98.31 99 LYS A CA 1
ATOM 781 C C . LYS A 1 99 ? -11.602 2.782 14.827 1.00 98.31 99 LYS A C 1
ATOM 783 O O . LYS A 1 99 ? -11.111 2.950 13.716 1.00 98.31 99 LYS A O 1
ATOM 788 N N . THR A 1 100 ? -11.201 3.464 15.897 1.00 98.31 100 THR A N 1
ATOM 789 C CA . THR A 1 100 ? -10.115 4.454 15.848 1.00 98.31 100 THR A CA 1
ATOM 790 C C . THR A 1 100 ? -8.776 3.793 15.521 1.00 98.31 100 THR A C 1
ATOM 792 O O . THR A 1 100 ? -8.030 4.310 14.691 1.00 98.31 100 THR A O 1
ATOM 795 N N . ASP A 1 101 ? -8.496 2.627 16.107 1.00 98.06 101 ASP A N 1
ATOM 796 C CA . ASP A 1 101 ? -7.277 1.860 15.834 1.00 98.06 101 ASP A CA 1
ATOM 797 C C . ASP A 1 101 ? -7.226 1.380 14.370 1.00 98.06 101 ASP A C 1
ATOM 799 O O . ASP A 1 101 ? -6.182 1.477 13.720 1.00 98.06 101 ASP A O 1
ATOM 803 N N . LEU A 1 102 ? -8.362 0.935 13.816 1.00 98.12 102 LEU A N 1
ATOM 804 C CA . LEU A 1 102 ? -8.475 0.561 12.400 1.00 98.12 102 LEU A CA 1
ATOM 805 C C . LEU A 1 102 ? -8.228 1.753 11.466 1.00 98.12 102 LEU A C 1
ATOM 807 O O . LEU A 1 102 ? -7.415 1.652 10.548 1.00 98.12 102 LEU A O 1
ATOM 811 N N . LEU A 1 103 ? -8.858 2.900 11.735 1.00 98.25 103 LEU A N 1
ATOM 812 C CA . LEU A 1 103 ? -8.651 4.123 10.950 1.00 98.25 103 LEU A CA 1
ATOM 813 C C . LEU A 1 103 ? -7.190 4.587 10.981 1.00 98.25 103 LEU A C 1
ATOM 815 O O . LEU A 1 103 ? -6.664 5.060 9.974 1.00 98.25 103 LEU A O 1
ATOM 819 N N . LEU A 1 104 ? -6.511 4.439 12.121 1.00 98.25 104 LEU A N 1
ATOM 820 C CA . LEU A 1 104 ? -5.094 4.773 12.241 1.00 98.25 104 LEU A CA 1
ATOM 821 C C . LEU A 1 104 ? -4.224 3.873 11.350 1.00 98.25 104 LEU A C 1
ATOM 823 O O . LEU A 1 104 ? -3.272 4.349 10.725 1.00 98.25 104 LEU A O 1
ATOM 827 N N . LEU A 1 105 ? -4.554 2.583 11.267 1.00 97.88 105 LEU A N 1
ATOM 828 C CA . LEU A 1 105 ? -3.852 1.624 10.417 1.00 97.88 105 LEU A CA 1
ATOM 829 C C . LEU A 1 105 ? -4.058 1.922 8.924 1.00 97.88 105 LEU A C 1
ATOM 831 O O . LEU A 1 105 ? -3.085 1.953 8.164 1.00 97.88 105 LEU A O 1
ATOM 835 N N . GLU A 1 106 ? -5.291 2.216 8.511 1.00 98.00 106 GLU A N 1
ATOM 836 C CA . GLU A 1 106 ? -5.601 2.639 7.139 1.00 98.00 106 GLU A CA 1
ATOM 837 C C . GLU A 1 106 ? -4.876 3.941 6.777 1.00 98.00 106 GLU A C 1
ATOM 839 O O . GLU A 1 106 ? -4.230 4.028 5.731 1.00 98.00 106 GLU A O 1
ATOM 844 N N . HIS A 1 107 ? -4.885 4.928 7.675 1.00 98.31 107 HIS A N 1
ATOM 845 C CA . HIS A 1 107 ? -4.176 6.192 7.484 1.00 98.31 107 HIS A CA 1
ATOM 846 C C . HIS A 1 107 ? -2.664 5.988 7.294 1.00 98.31 107 HIS A C 1
ATOM 848 O O . HIS A 1 107 ? -2.050 6.606 6.422 1.00 98.31 107 HIS A O 1
ATOM 854 N N . ASN A 1 108 ? -2.045 5.104 8.080 1.00 97.88 108 ASN A N 1
ATOM 855 C CA . ASN A 1 108 ? -0.623 4.786 7.934 1.00 97.88 108 ASN A CA 1
ATOM 856 C C . ASN A 1 108 ? -0.317 4.088 6.602 1.00 97.88 108 ASN A C 1
ATOM 858 O O . ASN A 1 108 ? 0.713 4.369 5.985 1.00 97.88 108 ASN A O 1
ATOM 862 N N . THR A 1 109 ? -1.224 3.227 6.140 1.00 98.12 109 THR A N 1
ATOM 863 C CA . THR A 1 109 ? -1.113 2.550 4.841 1.00 98.12 109 THR A CA 1
ATOM 864 C C . THR A 1 109 ? -1.176 3.562 3.698 1.00 98.12 109 THR A C 1
ATOM 866 O O . THR A 1 109 ? -0.237 3.644 2.905 1.00 98.12 109 THR A O 1
ATOM 869 N N . LEU A 1 110 ? -2.199 4.423 3.688 1.00 98.38 110 LEU A N 1
ATOM 870 C CA . LEU A 1 110 ? -2.346 5.502 2.705 1.00 98.38 110 LEU A CA 1
ATOM 871 C C . LEU A 1 110 ? -1.127 6.427 2.686 1.00 98.38 110 LEU A C 1
ATOM 873 O O . LEU A 1 110 ? -0.622 6.786 1.624 1.00 98.38 110 LEU A O 1
ATOM 877 N N . LYS A 1 111 ? -0.598 6.781 3.862 1.00 98.38 111 LYS A N 1
ATOM 878 C CA . LYS A 1 111 ? 0.612 7.602 3.969 1.00 98.38 111 LYS A CA 1
ATOM 879 C C . LYS A 1 111 ? 1.819 6.937 3.299 1.00 98.38 111 LYS A C 1
ATOM 881 O O . LYS A 1 111 ? 2.582 7.624 2.620 1.00 98.38 111 LYS A O 1
ATOM 886 N N . SER A 1 112 ? 1.995 5.626 3.470 1.00 97.69 112 SER A N 1
ATOM 887 C CA . SER A 1 112 ? 3.074 4.874 2.816 1.00 97.69 112 SER A CA 1
ATOM 888 C C . SER A 1 112 ? 2.908 4.840 1.296 1.00 97.69 112 SER A C 1
ATOM 890 O O . SER A 1 112 ? 3.878 5.038 0.562 1.00 97.69 112 SER A O 1
ATOM 892 N N . GLU A 1 113 ? 1.687 4.632 0.808 1.00 98.12 113 GLU A N 1
ATOM 893 C CA . GLU A 1 113 ? 1.392 4.627 -0.628 1.00 98.12 113 GLU A CA 1
ATOM 894 C C . GLU A 1 113 ? 1.643 5.992 -1.271 1.00 98.12 113 GLU A C 1
ATOM 896 O O . GLU A 1 113 ? 2.300 6.064 -2.310 1.00 98.12 113 GLU A O 1
ATOM 901 N N . ILE A 1 114 ? 1.227 7.078 -0.614 1.00 98.12 114 ILE A N 1
ATOM 902 C CA . ILE A 1 114 ? 1.508 8.447 -1.063 1.00 98.12 114 ILE A CA 1
ATOM 903 C C . ILE A 1 114 ? 3.018 8.682 -1.164 1.00 98.12 114 ILE A C 1
ATOM 905 O O . ILE A 1 114 ? 3.482 9.211 -2.168 1.00 98.12 114 ILE A O 1
ATOM 909 N N . GLN A 1 115 ? 3.809 8.247 -0.179 1.00 98.06 115 GLN A N 1
ATOM 910 C CA . GLN A 1 115 ? 5.269 8.386 -0.235 1.00 98.06 115 GLN A CA 1
ATOM 911 C C . GLN A 1 115 ? 5.885 7.635 -1.423 1.00 98.06 115 GLN A C 1
ATOM 913 O O . GLN A 1 115 ? 6.749 8.182 -2.112 1.00 98.06 115 GLN A O 1
ATOM 918 N N . LYS A 1 116 ? 5.431 6.405 -1.696 1.00 97.44 116 LYS A N 1
ATOM 919 C CA . LYS A 1 116 ? 5.880 5.629 -2.865 1.00 97.44 116 LYS A CA 1
ATOM 920 C C . LYS A 1 116 ? 5.526 6.334 -4.173 1.00 97.44 116 LYS A C 1
ATOM 922 O O . LYS A 1 116 ? 6.353 6.383 -5.087 1.00 97.44 116 LYS A O 1
ATOM 927 N N . LEU A 1 117 ? 4.322 6.900 -4.256 1.00 98.00 117 LEU A N 1
ATOM 928 C CA . LEU A 1 117 ? 3.881 7.654 -5.422 1.00 98.00 117 LEU A CA 1
ATOM 929 C C . LEU A 1 117 ? 4.745 8.901 -5.630 1.00 98.00 117 LEU A C 1
ATOM 931 O O . LEU A 1 117 ? 5.227 9.107 -6.739 1.00 98.00 117 LEU A O 1
ATOM 935 N N . THR A 1 118 ? 5.024 9.669 -4.574 1.00 98.06 118 THR A N 1
ATOM 936 C CA . THR A 1 118 ? 5.894 10.851 -4.647 1.00 98.06 118 THR A CA 1
ATOM 937 C C . THR A 1 118 ? 7.276 10.502 -5.195 1.00 98.06 118 THR A C 1
ATOM 939 O O . THR A 1 118 ? 7.734 11.158 -6.124 1.00 98.06 118 THR A O 1
ATOM 942 N N . ILE A 1 119 ? 7.908 9.434 -4.692 1.00 97.44 119 ILE A N 1
ATOM 943 C CA . ILE A 1 119 ? 9.219 8.971 -5.186 1.00 97.44 119 ILE A CA 1
ATOM 944 C C . ILE A 1 119 ? 9.150 8.591 -6.674 1.00 97.44 119 ILE A C 1
ATOM 946 O O . ILE A 1 119 ? 10.064 8.877 -7.449 1.00 97.44 119 ILE A O 1
ATOM 950 N N . THR A 1 120 ? 8.060 7.941 -7.086 1.00 97.25 120 THR A N 1
ATOM 951 C CA . THR A 1 120 ? 7.862 7.527 -8.481 1.00 97.25 120 THR A CA 1
ATOM 952 C C . THR A 1 120 ? 7.679 8.734 -9.400 1.00 97.25 120 THR A C 1
ATOM 954 O O . THR A 1 120 ? 8.253 8.768 -10.486 1.00 97.25 120 THR A O 1
ATOM 957 N N . VAL A 1 121 ? 6.921 9.742 -8.960 1.00 98.00 121 VAL A N 1
ATOM 958 C CA . VAL A 1 121 ? 6.718 10.994 -9.700 1.00 98.00 121 VAL A CA 1
ATOM 959 C C . VAL A 1 121 ? 8.042 11.729 -9.876 1.00 98.00 121 VAL A C 1
ATOM 961 O O . VAL A 1 121 ? 8.401 12.018 -11.013 1.00 98.00 121 VAL A O 1
ATOM 964 N N . THR A 1 122 ? 8.819 11.929 -8.807 1.00 97.69 122 THR A N 1
ATOM 965 C CA . THR A 1 122 ? 10.118 12.620 -8.899 1.00 97.69 122 THR A CA 1
ATOM 966 C C . THR A 1 122 ? 11.083 11.901 -9.841 1.00 97.69 122 THR A C 1
ATOM 968 O O . THR A 1 122 ? 11.747 12.525 -10.661 1.00 97.69 122 THR A O 1
ATOM 971 N N . TYR A 1 123 ? 11.117 10.567 -9.792 1.00 96.81 123 TYR A N 1
ATOM 972 C CA . TYR A 1 123 ? 11.940 9.771 -10.702 1.00 96.81 123 TYR A CA 1
ATOM 973 C C . TYR A 1 123 ? 11.507 9.906 -12.171 1.00 96.81 123 TYR A C 1
ATOM 975 O O . TYR A 1 123 ? 12.340 9.939 -13.080 1.00 96.81 123 TYR A O 1
ATOM 983 N N . ASN A 1 124 ? 10.199 9.974 -12.420 1.00 95.88 124 ASN A N 1
ATOM 984 C CA . ASN A 1 124 ? 9.669 10.160 -13.766 1.00 95.88 124 ASN A CA 1
ATOM 985 C C . ASN A 1 124 ? 9.942 11.573 -14.293 1.00 95.88 124 ASN A C 1
ATOM 987 O O . ASN A 1 124 ? 10.294 11.708 -15.462 1.00 95.88 124 ASN A O 1
ATOM 991 N N . GLU A 1 125 ? 9.841 12.599 -13.448 1.00 97.31 125 GLU A N 1
ATOM 992 C CA . GLU A 1 125 ? 10.210 13.977 -13.793 1.00 97.31 125 GLU A CA 1
ATOM 993 C C . GLU A 1 125 ? 11.686 14.075 -14.200 1.00 97.31 125 GLU A C 1
ATOM 995 O O . GLU A 1 125 ? 12.005 14.653 -15.239 1.00 97.31 125 GLU A O 1
ATOM 1000 N N . GLU A 1 126 ? 12.589 13.440 -13.447 1.00 96.44 126 GLU A N 1
ATOM 1001 C CA . GLU A 1 126 ? 14.015 13.377 -13.796 1.00 96.44 126 GLU A CA 1
ATOM 1002 C C . GLU A 1 126 ? 14.247 12.693 -15.149 1.00 96.44 126 GLU A C 1
ATOM 1004 O O . GLU A 1 126 ? 14.999 13.196 -15.986 1.00 96.44 126 GLU A O 1
ATOM 1009 N N . LYS A 1 127 ? 13.569 11.567 -15.403 1.00 95.94 127 LYS A N 1
ATOM 1010 C CA . LYS A 1 127 ? 13.653 10.869 -16.692 1.00 95.94 127 LYS A CA 1
ATOM 1011 C C . LYS A 1 127 ? 13.133 11.698 -17.854 1.00 95.94 127 LYS A C 1
ATOM 1013 O O . LYS A 1 127 ? 13.760 11.691 -18.911 1.00 95.94 127 LYS A O 1
ATOM 1018 N N . LEU A 1 128 ? 11.994 12.363 -17.680 1.00 96.50 128 LEU A N 1
ATOM 1019 C CA . LEU A 1 128 ? 11.422 13.226 -18.709 1.00 96.50 128 LEU A CA 1
ATOM 1020 C C . LEU A 1 128 ? 12.392 14.353 -19.044 1.00 96.50 128 LEU A C 1
ATOM 1022 O O . LEU A 1 128 ? 12.685 14.555 -20.216 1.00 96.50 128 LEU A O 1
ATOM 1026 N N . LYS A 1 129 ? 13.000 14.972 -18.030 1.00 96.75 129 LYS A N 1
ATOM 1027 C CA . LYS A 1 129 ? 14.024 15.998 -18.226 1.00 96.75 129 LYS A CA 1
ATOM 1028 C C . LYS A 1 129 ? 15.242 15.483 -19.001 1.00 96.75 129 LYS A C 1
ATOM 1030 O O . LYS A 1 129 ? 15.773 16.189 -19.854 1.00 96.75 129 LYS A O 1
ATOM 1035 N N . CYS A 1 130 ? 15.696 14.256 -18.733 1.00 94.44 130 CYS A N 1
ATOM 1036 C CA . CYS A 1 130 ? 16.762 13.632 -19.525 1.00 94.44 130 CYS A CA 1
ATOM 1037 C C . CYS A 1 130 ? 16.352 13.455 -20.992 1.00 94.44 130 CYS A C 1
ATOM 1039 O O . CYS A 1 130 ? 17.113 13.824 -21.880 1.00 94.44 130 CYS A O 1
ATOM 1041 N N . ILE A 1 131 ? 15.144 12.946 -21.244 1.00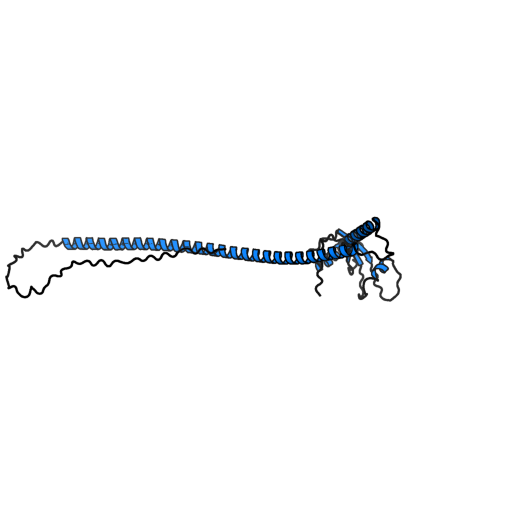 94.12 131 ILE A N 1
ATOM 1042 C CA . ILE A 1 131 ? 14.629 12.750 -22.605 1.00 94.12 131 ILE A CA 1
ATOM 1043 C C . ILE A 1 131 ? 14.486 14.093 -23.334 1.00 94.12 131 ILE A C 1
ATOM 1045 O O . ILE A 1 131 ? 14.859 14.195 -24.498 1.00 94.12 131 ILE A O 1
ATOM 1049 N N . GLU A 1 132 ? 13.986 15.131 -22.665 1.00 94.44 132 GLU A N 1
ATOM 1050 C CA . GLU A 1 132 ? 13.880 16.483 -23.227 1.00 94.44 132 GLU A CA 1
ATOM 1051 C C . GLU A 1 132 ? 15.250 17.031 -23.648 1.00 94.44 132 GLU A C 1
ATOM 1053 O O . GLU A 1 132 ? 15.387 17.570 -24.748 1.00 94.44 132 GLU A O 1
ATOM 1058 N N . ASN A 1 133 ? 16.278 16.833 -22.817 1.00 92.38 133 ASN A N 1
ATOM 1059 C CA . ASN A 1 133 ? 17.648 17.225 -23.149 1.00 92.38 133 ASN A CA 1
ATOM 1060 C C . ASN A 1 133 ? 18.185 16.455 -24.366 1.00 92.38 133 ASN A C 1
ATOM 1062 O O . ASN A 1 133 ? 18.780 17.068 -25.255 1.00 92.38 133 ASN A O 1
ATOM 1066 N N . ASP A 1 134 ? 17.955 15.141 -24.434 1.00 89.75 134 ASP A N 1
ATOM 1067 C CA . ASP A 1 134 ? 18.386 14.305 -25.561 1.00 89.75 134 ASP A CA 1
ATOM 1068 C C . ASP A 1 134 ? 17.699 14.737 -26.867 1.00 89.75 134 ASP A C 1
ATOM 1070 O O . ASP A 1 134 ? 18.351 14.890 -27.902 1.00 89.75 134 ASP A O 1
ATOM 1074 N N . VAL A 1 135 ? 16.391 15.010 -26.822 1.00 90.75 135 VAL A N 1
ATOM 1075 C CA . VAL A 1 135 ? 15.627 15.518 -27.972 1.00 90.75 135 VAL A CA 1
ATOM 1076 C C . VAL A 1 135 ? 16.167 16.873 -28.430 1.00 90.75 135 VAL A C 1
ATOM 1078 O O . VAL A 1 135 ? 16.380 17.072 -29.629 1.00 90.75 135 VAL A O 1
ATOM 1081 N N . HIS A 1 136 ? 16.446 17.792 -27.503 1.00 88.56 136 HIS A N 1
ATOM 1082 C CA . HIS A 1 136 ? 17.009 19.102 -27.831 1.00 88.56 136 HIS A CA 1
ATOM 1083 C C . HIS A 1 136 ? 18.413 18.990 -28.451 1.00 88.56 136 HIS A C 1
ATOM 1085 O O . HIS A 1 136 ? 18.739 19.697 -29.412 1.00 88.56 136 HIS A O 1
ATOM 1091 N N . ALA A 1 137 ? 19.248 18.080 -27.940 1.00 84.44 137 ALA A N 1
ATOM 1092 C CA . ALA A 1 137 ? 20.568 17.802 -28.498 1.00 84.44 137 ALA A CA 1
ATOM 1093 C C . ALA A 1 137 ? 20.470 17.253 -29.932 1.00 84.44 137 ALA A C 1
ATOM 1095 O O . ALA A 1 137 ? 21.188 17.717 -30.824 1.00 84.44 137 ALA A O 1
ATOM 1096 N N . LEU A 1 138 ? 19.537 16.331 -30.189 1.00 82.12 138 LEU A N 1
ATOM 1097 C CA . LEU A 1 138 ? 19.291 15.791 -31.528 1.00 82.12 138 LEU A CA 1
ATOM 1098 C C . LEU A 1 138 ? 18.807 16.876 -32.499 1.00 82.12 138 LEU A C 1
ATOM 1100 O O . LEU A 1 138 ? 19.349 16.992 -33.597 1.00 82.12 138 LEU A O 1
ATOM 1104 N N . GLN A 1 139 ? 17.856 17.718 -32.087 1.00 82.44 139 GLN A N 1
ATOM 1105 C CA . GLN A 1 139 ? 17.374 18.841 -32.903 1.00 82.44 139 GLN A CA 1
ATOM 1106 C C . GLN A 1 139 ? 18.501 19.820 -33.258 1.00 82.44 139 GLN A C 1
ATOM 1108 O O . GLN A 1 139 ? 18.649 20.206 -34.417 1.00 82.44 139 GLN A O 1
ATOM 1113 N N . SER A 1 140 ? 19.343 20.166 -32.283 1.00 76.38 140 SER A N 1
ATOM 1114 C CA . SER A 1 140 ? 20.496 21.051 -32.496 1.00 76.38 140 SER A CA 1
ATOM 1115 C C . SER A 1 140 ? 21.519 20.449 -33.469 1.00 76.38 140 SER A C 1
ATOM 1117 O O . SER A 1 140 ? 22.112 21.164 -34.273 1.00 76.38 140 SER A O 1
ATOM 1119 N N . THR A 1 141 ? 21.690 19.125 -33.441 1.00 68.44 141 THR A N 1
ATOM 1120 C CA . THR A 1 141 ? 22.615 18.400 -34.326 1.00 68.44 141 THR A CA 1
ATOM 1121 C C . THR A 1 141 ? 22.102 18.330 -35.767 1.00 68.44 141 THR A C 1
ATOM 1123 O O . THR A 1 141 ? 22.887 18.451 -36.704 1.00 68.44 141 THR A O 1
ATOM 1126 N N . VAL A 1 142 ? 20.787 18.194 -35.969 1.00 62.69 142 VAL A N 1
ATOM 1127 C CA . VAL A 1 142 ? 20.160 18.150 -37.305 1.00 62.69 142 VAL A CA 1
ATOM 1128 C C . VAL A 1 142 ? 20.201 19.512 -38.013 1.00 62.69 142 VAL A C 1
ATOM 1130 O O . VAL A 1 142 ? 20.259 19.563 -39.241 1.00 62.69 142 VAL A O 1
ATOM 1133 N N . HIS A 1 143 ? 20.199 20.617 -37.262 1.00 57.41 143 HIS A N 1
ATOM 1134 C CA . HIS A 1 143 ? 20.225 21.978 -37.812 1.00 57.41 143 HIS A CA 1
ATOM 1135 C C . HIS A 1 143 ? 21.630 22.579 -37.979 1.00 57.41 143 HIS A C 1
ATOM 1137 O O . HIS A 1 143 ? 21.760 23.662 -38.555 1.00 57.41 143 HIS A O 1
ATOM 1143 N N . ALA A 1 144 ? 22.686 21.901 -37.523 1.00 59.03 144 ALA A N 1
ATOM 1144 C CA . ALA A 1 144 ? 24.054 22.347 -37.756 1.00 59.03 144 ALA A CA 1
ATOM 1145 C C . ALA A 1 144 ? 24.429 22.182 -39.248 1.00 59.03 144 ALA A C 1
ATOM 1147 O O . ALA A 1 144 ? 24.160 21.127 -39.830 1.00 59.03 144 ALA A O 1
ATOM 1148 N N . PRO A 1 145 ? 25.063 23.182 -39.897 1.00 56.59 145 PRO A N 1
ATOM 1149 C CA . PRO A 1 145 ? 25.566 23.024 -41.256 1.00 56.59 145 PRO A CA 1
ATOM 1150 C C . PRO A 1 145 ? 26.579 21.878 -41.282 1.00 56.59 145 PRO A C 1
ATOM 1152 O O . PRO A 1 145 ? 27.624 21.954 -40.634 1.00 56.59 145 PRO A O 1
ATOM 1155 N N . LEU A 1 146 ? 26.261 20.806 -42.012 1.00 59.84 146 LEU A N 1
ATOM 1156 C CA . LEU A 1 146 ? 27.189 19.696 -42.214 1.00 59.84 146 LEU A CA 1
ATOM 1157 C C . LEU A 1 146 ? 28.507 20.246 -42.789 1.00 59.84 146 LEU A C 1
ATOM 1159 O O . LEU A 1 146 ? 28.463 21.065 -43.715 1.00 59.84 146 LEU A O 1
ATOM 1163 N N . PRO A 1 147 ? 29.673 19.809 -42.280 1.00 63.44 147 PRO A N 1
ATOM 1164 C CA . PRO A 1 147 ? 30.951 20.200 -42.852 1.00 63.44 147 PRO A CA 1
ATOM 1165 C C . PRO A 1 147 ? 30.982 19.842 -44.349 1.00 63.44 147 PRO A C 1
ATOM 1167 O O . PRO A 1 147 ? 30.458 18.789 -44.742 1.00 63.44 147 PRO A O 1
ATOM 1170 N N . PRO A 1 148 ? 31.564 20.704 -45.202 1.00 51.00 148 PRO A N 1
ATOM 1171 C CA . PRO A 1 148 ? 31.608 20.469 -46.639 1.00 51.00 148 PRO A CA 1
ATOM 1172 C C . PRO A 1 148 ? 32.355 19.157 -46.912 1.00 51.00 148 PRO A C 1
ATOM 1174 O O . PRO A 1 148 ? 33.540 19.041 -46.618 1.00 51.00 148 PRO A O 1
ATOM 1177 N N . GLY A 1 149 ? 31.639 18.154 -47.432 1.00 58.44 149 GLY A N 1
ATOM 1178 C CA . GLY A 1 149 ? 32.174 16.816 -47.718 1.00 58.44 149 GLY A CA 1
ATOM 1179 C C . GLY A 1 149 ? 31.488 15.662 -46.979 1.00 58.44 149 GLY A C 1
ATOM 1180 O O . GLY A 1 149 ? 31.727 14.510 -47.328 1.00 58.44 149 GLY A O 1
ATOM 1181 N N . CYS A 1 150 ? 30.607 15.930 -46.008 1.00 54.25 150 CYS A N 1
ATOM 1182 C CA . CYS A 1 150 ? 29.805 14.869 -45.393 1.00 54.25 150 CYS A CA 1
ATOM 1183 C C . CYS A 1 150 ? 28.629 14.468 -46.309 1.00 54.25 150 CYS A C 1
ATOM 1185 O O . CYS A 1 150 ? 27.805 15.330 -46.642 1.00 54.25 150 CYS A O 1
ATOM 1187 N N . PRO A 1 151 ? 28.515 13.192 -46.731 1.00 58.12 151 PRO A N 1
ATOM 1188 C CA . PRO A 1 151 ? 27.369 12.732 -47.504 1.00 58.12 151 PRO A CA 1
ATOM 1189 C C . PRO A 1 151 ? 26.103 12.885 -46.657 1.00 58.12 151 PRO A C 1
ATOM 1191 O O . PRO A 1 151 ? 26.037 12.414 -45.523 1.00 58.12 151 PRO A O 1
ATOM 1194 N N . LYS A 1 152 ? 25.094 13.575 -47.198 1.00 60.62 152 LYS A N 1
ATOM 1195 C CA . LYS A 1 152 ? 23.782 13.667 -46.549 1.00 60.62 152 LYS A CA 1
ATOM 1196 C C . LYS A 1 152 ? 23.237 12.245 -46.368 1.00 60.62 152 LYS A C 1
ATOM 1198 O O . LYS A 1 152 ? 23.285 11.488 -47.341 1.00 60.62 152 LYS A O 1
ATOM 1203 N N . PRO A 1 153 ? 22.716 11.878 -45.184 1.00 58.41 153 PRO A N 1
ATOM 1204 C CA . PRO A 1 153 ? 22.093 10.577 -44.999 1.00 58.41 153 PRO A CA 1
ATOM 1205 C C . PRO A 1 153 ? 20.941 10.456 -45.999 1.00 58.41 153 PRO A C 1
ATOM 1207 O O . PRO A 1 153 ? 19.990 11.238 -45.989 1.00 58.41 153 PRO A O 1
ATOM 1210 N N . THR A 1 154 ? 21.079 9.526 -46.939 1.00 59.53 154 THR A N 1
ATOM 1211 C CA . THR A 1 154 ? 20.021 9.175 -47.885 1.00 59.53 154 THR A CA 1
ATOM 1212 C C . THR A 1 154 ? 18.882 8.502 -47.119 1.00 59.53 154 THR A C 1
ATOM 1214 O O . THR A 1 154 ? 19.100 7.934 -46.051 1.00 59.53 154 THR A O 1
ATOM 1217 N N . ALA A 1 155 ? 17.657 8.539 -47.653 1.00 60.16 155 ALA A N 1
ATOM 1218 C CA . ALA A 1 155 ? 16.490 7.911 -47.017 1.00 60.16 155 ALA A CA 1
ATOM 1219 C C . ALA A 1 155 ? 16.724 6.427 -46.645 1.00 60.16 155 ALA A C 1
ATOM 1221 O O . ALA A 1 155 ? 16.163 5.940 -45.668 1.00 60.16 155 ALA A O 1
ATOM 1222 N N . ASN A 1 156 ? 17.619 5.745 -47.368 1.00 61.78 156 ASN A N 1
ATOM 1223 C CA . ASN A 1 156 ? 18.019 4.364 -47.101 1.00 61.78 156 ASN A CA 1
ATOM 1224 C C . ASN A 1 156 ? 18.900 4.222 -45.843 1.00 61.78 156 ASN A C 1
ATOM 1226 O O . ASN A 1 156 ? 18.756 3.250 -45.115 1.00 61.78 156 ASN A O 1
ATOM 1230 N N . GLY A 1 157 ? 19.737 5.215 -45.516 1.00 68.06 157 GLY A N 1
ATOM 1231 C CA . GLY A 1 157 ? 20.620 5.150 -44.345 1.00 68.06 157 GLY A CA 1
ATOM 1232 C C . GLY A 1 157 ? 19.870 5.157 -43.008 1.00 68.06 157 GLY A C 1
ATOM 1233 O O . GLY A 1 157 ? 20.311 4.535 -42.048 1.00 68.06 157 GLY A O 1
ATOM 1234 N N . TYR A 1 158 ? 18.699 5.799 -42.938 1.00 72.75 158 TYR A N 1
ATOM 1235 C CA . TYR A 1 158 ? 17.851 5.738 -41.741 1.00 72.75 158 TYR A CA 1
ATOM 1236 C C . TYR A 1 158 ? 17.188 4.369 -41.564 1.00 72.75 158 TYR A C 1
ATOM 1238 O O . TYR A 1 158 ? 17.028 3.915 -40.432 1.00 72.75 158 TYR A O 1
ATOM 1246 N N . ALA A 1 159 ? 16.816 3.706 -42.663 1.00 74.75 159 ALA A N 1
ATOM 1247 C CA . ALA A 1 159 ? 16.251 2.361 -42.618 1.00 74.75 159 ALA A CA 1
ATOM 1248 C C . ALA A 1 159 ? 17.287 1.338 -42.127 1.00 74.75 159 ALA A C 1
ATOM 1250 O O . ALA A 1 159 ? 16.959 0.496 -41.289 1.00 74.75 159 ALA A O 1
ATOM 1251 N N . ASP A 1 160 ? 18.540 1.467 -42.567 1.00 76.31 160 ASP A N 1
ATOM 1252 C CA . ASP A 1 160 ? 19.642 0.608 -42.121 1.00 76.31 160 ASP A CA 1
ATOM 1253 C C . ASP A 1 160 ? 19.920 0.788 -40.621 1.00 76.31 160 ASP A C 1
ATOM 1255 O O . ASP A 1 160 ? 20.002 -0.193 -39.883 1.00 76.31 160 ASP A O 1
ATOM 1259 N N . ILE A 1 161 ? 19.953 2.037 -40.135 1.00 80.69 161 ILE A N 1
ATOM 1260 C CA . ILE A 1 161 ? 20.128 2.334 -38.703 1.00 80.69 161 ILE A CA 1
ATOM 1261 C C . ILE A 1 161 ? 18.955 1.790 -37.879 1.00 80.69 161 ILE A C 1
ATOM 1263 O O . ILE A 1 161 ? 19.171 1.186 -36.830 1.00 80.69 161 ILE A O 1
ATOM 1267 N N . MET A 1 162 ? 17.708 1.976 -38.327 1.00 82.38 162 MET A N 1
ATOM 1268 C CA . MET A 1 162 ? 16.543 1.435 -37.614 1.00 82.38 162 MET A CA 1
ATOM 1269 C C . MET A 1 162 ? 16.562 -0.096 -37.564 1.00 82.38 162 MET A C 1
ATOM 1271 O O . MET A 1 162 ? 16.245 -0.674 -36.523 1.00 82.38 162 MET A O 1
ATOM 1275 N N . THR A 1 163 ? 16.982 -0.744 -38.650 1.00 84.31 163 THR A N 1
ATOM 1276 C CA . THR A 1 163 ? 17.134 -2.204 -38.707 1.00 84.31 163 THR A CA 1
ATOM 1277 C C . THR A 1 163 ? 18.215 -2.672 -37.737 1.00 84.31 163 THR A C 1
ATOM 1279 O O . THR A 1 163 ? 17.965 -3.557 -36.921 1.00 84.31 163 THR A O 1
ATOM 1282 N N . GLU A 1 164 ? 19.378 -2.021 -37.726 1.00 84.31 164 GLU A N 1
ATOM 1283 C CA . GLU A 1 164 ? 20.461 -2.339 -36.794 1.00 84.31 164 GLU A CA 1
ATOM 1284 C C . GLU A 1 164 ? 20.034 -2.164 -35.325 1.00 84.31 164 GLU A C 1
ATOM 1286 O O . GLU A 1 164 ? 20.338 -3.002 -34.471 1.00 84.31 164 GLU A O 1
ATOM 1291 N N . VAL A 1 165 ? 19.307 -1.088 -35.008 1.00 84.12 165 VAL A N 1
ATOM 1292 C CA . VAL A 1 165 ? 18.789 -0.842 -33.654 1.00 84.12 165 VAL A CA 1
ATOM 1293 C C . VAL A 1 165 ? 17.809 -1.938 -33.245 1.00 84.12 165 VAL A C 1
ATOM 1295 O O . VAL A 1 165 ? 17.911 -2.456 -32.130 1.00 84.12 165 VAL A O 1
ATOM 1298 N N . GLN A 1 166 ? 16.908 -2.341 -34.143 1.00 87.19 166 GLN A N 1
ATOM 1299 C CA . GLN A 1 166 ? 15.979 -3.438 -33.886 1.00 87.19 166 GLN A CA 1
ATOM 1300 C C . GLN A 1 166 ? 16.727 -4.756 -33.642 1.00 87.19 166 GLN A C 1
ATOM 1302 O O . GLN A 1 166 ? 16.441 -5.461 -32.674 1.00 87.19 166 GLN A O 1
ATOM 1307 N N . GLU A 1 167 ? 17.744 -5.063 -34.447 1.00 80.88 167 GLU A N 1
ATOM 1308 C CA . GLU A 1 167 ? 18.585 -6.248 -34.254 1.00 80.88 167 GLU A CA 1
ATOM 1309 C C . GLU A 1 167 ? 19.351 -6.218 -32.925 1.00 80.88 167 GLU A C 1
ATOM 1311 O O . GLU A 1 167 ? 19.510 -7.251 -32.270 1.00 80.88 167 GLU A O 1
ATOM 1316 N N . ARG A 1 168 ? 19.837 -5.047 -32.493 1.00 82.12 168 ARG A N 1
ATOM 1317 C CA . ARG A 1 168 ? 20.494 -4.884 -31.186 1.00 82.12 168 ARG A CA 1
ATOM 1318 C C . ARG A 1 168 ? 19.514 -5.093 -30.031 1.00 82.12 168 ARG A C 1
ATOM 1320 O O . ARG A 1 168 ? 19.895 -5.728 -29.050 1.00 82.12 168 ARG A O 1
ATOM 1327 N N . LEU A 1 169 ? 18.273 -4.613 -30.145 1.00 79.75 169 LEU A N 1
ATOM 1328 C CA . LEU A 1 169 ? 17.224 -4.837 -29.141 1.00 79.75 169 LEU A CA 1
ATOM 1329 C C . LEU A 1 169 ? 16.865 -6.319 -29.012 1.00 79.75 169 LEU A C 1
ATOM 1331 O O . LEU A 1 169 ? 16.728 -6.816 -27.895 1.00 79.75 169 LEU A O 1
ATOM 1335 N N . GLU A 1 170 ? 16.776 -7.041 -30.129 1.00 79.62 170 GLU A N 1
ATOM 1336 C CA . GLU A 1 170 ? 16.548 -8.488 -30.103 1.00 79.62 170 GLU A CA 1
ATOM 1337 C C . GLU A 1 170 ? 17.747 -9.243 -29.512 1.00 79.62 170 GLU A C 1
ATOM 1339 O O . GLU A 1 170 ? 17.571 -10.133 -28.680 1.00 79.62 170 GLU A O 1
ATOM 1344 N N . ARG A 1 171 ? 18.983 -8.847 -29.847 1.00 79.44 171 ARG A N 1
ATOM 1345 C CA . ARG A 1 171 ? 20.191 -9.452 -29.261 1.00 79.44 171 ARG A CA 1
ATOM 1346 C C . ARG A 1 171 ? 20.352 -9.162 -27.772 1.00 79.44 171 ARG A C 1
ATOM 1348 O O . ARG A 1 171 ? 20.882 -10.0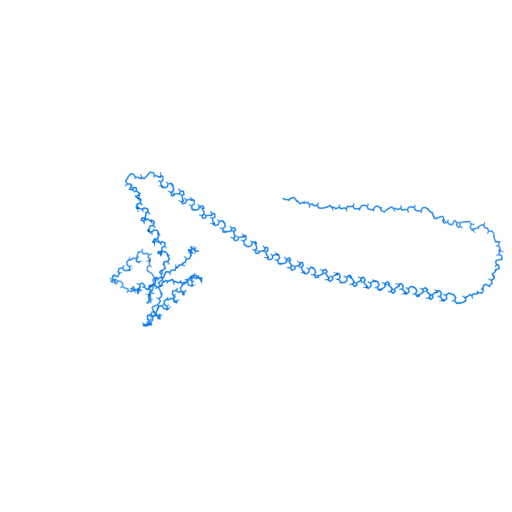14 -27.069 1.00 79.44 171 ARG A O 1
ATOM 1355 N N . ALA A 1 172 ? 19.880 -8.019 -27.278 1.00 78.31 172 ALA A N 1
ATOM 1356 C CA . ALA A 1 172 ? 19.957 -7.661 -25.861 1.00 78.31 172 ALA A CA 1
ATOM 1357 C C . ALA A 1 172 ? 19.104 -8.567 -24.949 1.00 78.31 172 ALA A C 1
ATOM 1359 O O . ALA A 1 172 ? 19.351 -8.622 -23.746 1.00 78.31 172 ALA A O 1
ATOM 1360 N N . LYS A 1 173 ? 18.130 -9.300 -25.508 1.00 81.12 173 LYS A N 1
ATOM 1361 C CA . LYS A 1 173 ? 17.353 -10.334 -24.796 1.00 81.12 173 LYS A CA 1
ATOM 1362 C C . LYS A 1 173 ? 18.131 -11.643 -24.615 1.00 81.12 173 LYS A C 1
ATOM 1364 O O . LYS A 1 173 ? 17.725 -12.507 -23.836 1.00 81.12 173 LYS A O 1
ATOM 1369 N N . ASN A 1 174 ? 19.229 -11.809 -25.351 1.00 82.38 174 ASN A N 1
ATOM 1370 C CA . ASN A 1 174 ? 20.087 -12.979 -25.262 1.00 82.38 174 ASN A CA 1
ATOM 1371 C C . ASN A 1 174 ? 21.160 -12.737 -24.206 1.00 82.38 174 ASN A C 1
ATOM 1373 O O . ASN A 1 174 ? 21.890 -11.749 -24.246 1.00 82.38 174 ASN A O 1
ATOM 1377 N N . ILE A 1 175 ? 21.281 -13.678 -23.285 1.00 83.81 175 ILE A N 1
ATOM 1378 C CA . ILE A 1 175 ? 22.319 -13.695 -22.266 1.00 83.81 175 ILE A CA 1
ATOM 1379 C C . ILE A 1 175 ? 23.282 -14.845 -22.543 1.00 83.81 175 ILE A C 1
ATOM 1381 O O . ILE A 1 175 ? 22.887 -15.907 -23.030 1.00 83.81 175 ILE A O 1
ATOM 1385 N N . ILE A 1 176 ? 24.555 -14.629 -22.231 1.00 84.75 176 ILE A N 1
ATOM 1386 C CA . ILE A 1 176 ? 25.597 -15.645 -22.350 1.00 84.75 176 ILE A CA 1
ATOM 1387 C C . ILE A 1 176 ? 26.043 -16.017 -20.939 1.00 84.75 176 ILE A C 1
ATOM 1389 O O . ILE A 1 176 ? 26.451 -15.147 -20.173 1.00 84.75 176 ILE A O 1
ATOM 1393 N N . ILE A 1 177 ? 25.948 -17.301 -20.600 1.00 84.38 177 ILE A N 1
ATOM 1394 C CA . ILE A 1 177 ? 26.344 -17.851 -19.303 1.00 84.38 177 ILE A CA 1
ATOM 1395 C C . ILE A 1 177 ? 27.547 -18.770 -19.521 1.00 84.38 177 ILE A C 1
ATOM 1397 O O . ILE A 1 177 ? 27.509 -19.690 -20.339 1.00 84.38 177 ILE A O 1
ATOM 1401 N N . THR A 1 178 ? 28.621 -18.500 -18.788 1.00 83.94 178 THR A N 1
ATOM 1402 C CA . THR A 1 178 ? 29.859 -19.288 -18.763 1.00 83.94 178 THR A CA 1
ATOM 1403 C C . THR A 1 178 ? 29.979 -20.037 -17.436 1.00 83.94 178 THR A C 1
ATOM 1405 O O . THR A 1 178 ? 29.281 -19.728 -16.471 1.00 83.94 178 THR A O 1
ATOM 1408 N N . GLY A 1 179 ? 30.880 -21.022 -17.368 1.00 79.75 179 GLY A N 1
ATOM 1409 C CA . GLY A 1 179 ? 31.226 -21.679 -16.102 1.00 79.75 179 GLY A CA 1
ATOM 1410 C C . GLY A 1 179 ? 30.244 -22.754 -15.625 1.00 79.75 179 GLY A C 1
ATOM 1411 O O . GLY A 1 179 ? 30.375 -23.224 -14.499 1.00 79.75 179 GLY A O 1
ATOM 1412 N N . ILE A 1 180 ? 29.285 -23.170 -16.458 1.00 84.62 180 ILE A N 1
ATOM 1413 C CA . ILE A 1 180 ? 28.427 -24.323 -16.158 1.00 84.62 180 ILE A CA 1
ATOM 1414 C C . ILE A 1 180 ? 29.195 -25.604 -16.498 1.00 84.62 180 ILE A C 1
ATOM 1416 O O . ILE A 1 180 ? 29.705 -25.755 -17.613 1.00 84.62 180 ILE A O 1
ATOM 1420 N N . PHE A 1 181 ? 29.272 -26.514 -15.527 1.00 83.38 181 PHE A N 1
ATOM 1421 C CA . PHE A 1 181 ? 29.968 -27.791 -15.656 1.00 83.38 181 PHE A CA 1
ATOM 1422 C C . PHE A 1 181 ? 29.303 -28.707 -16.681 1.00 83.38 181 PHE A C 1
ATOM 1424 O O . PHE A 1 181 ? 28.075 -28.785 -16.766 1.00 83.38 181 PHE A O 1
ATOM 1431 N N . GLU A 1 182 ? 30.114 -29.436 -17.447 1.00 82.25 182 GLU A N 1
ATOM 1432 C CA . GLU A 1 182 ? 29.581 -30.398 -18.404 1.00 82.25 182 GLU A CA 1
ATOM 1433 C C . GLU A 1 182 ? 29.040 -31.657 -17.690 1.00 82.25 182 GLU A C 1
ATOM 1435 O O . GLU A 1 182 ? 29.778 -32.323 -16.957 1.00 82.25 182 GLU A O 1
ATOM 1440 N N . PRO A 1 183 ? 27.759 -32.022 -17.889 1.00 83.94 183 PRO A N 1
ATOM 1441 C CA . PRO A 1 183 ? 27.216 -33.257 -17.340 1.00 83.94 183 PRO A CA 1
ATOM 1442 C C . PRO A 1 183 ? 27.844 -34.479 -18.018 1.00 83.94 183 PRO A C 1
ATOM 1444 O O . PRO A 1 183 ? 27.994 -34.522 -19.240 1.00 83.94 183 PRO A O 1
ATOM 1447 N N . HIS A 1 184 ? 28.139 -35.503 -17.215 1.00 83.50 184 HIS A N 1
ATOM 1448 C CA . HIS A 1 184 ? 28.775 -36.751 -17.657 1.00 83.50 184 HIS A CA 1
ATOM 1449 C C . HIS A 1 184 ? 27.787 -37.766 -18.263 1.00 83.50 184 HIS A C 1
ATOM 1451 O O . HIS A 1 184 ? 28.198 -38.853 -18.657 1.00 83.50 184 HIS A O 1
ATOM 1457 N N . SER A 1 185 ? 26.492 -37.440 -18.336 1.00 87.56 185 SER A N 1
ATOM 1458 C CA . SER A 1 185 ? 25.499 -38.304 -18.987 1.00 87.56 185 SER A CA 1
ATOM 1459 C C . SER A 1 185 ? 25.776 -38.405 -20.491 1.00 87.56 185 SER A C 1
ATOM 1461 O O . SER A 1 185 ? 26.270 -37.459 -21.095 1.00 87.56 185 SER A O 1
ATOM 1463 N N . GLU A 1 186 ? 25.451 -39.525 -21.131 1.00 86.50 186 GLU A N 1
ATOM 14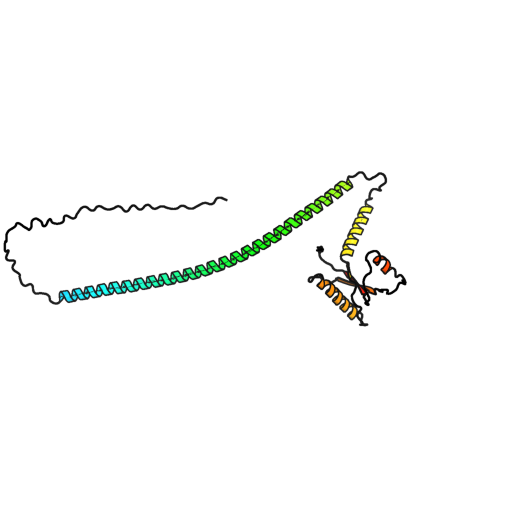64 C CA . GLU A 1 186 ? 25.463 -39.654 -22.599 1.00 86.50 186 GLU A CA 1
ATOM 1465 C C . GLU A 1 186 ? 24.092 -39.330 -23.217 1.00 86.50 186 GLU A C 1
ATOM 1467 O O . GLU A 1 186 ? 23.980 -39.107 -24.424 1.00 86.50 186 GLU A O 1
ATOM 1472 N N . ASN A 1 187 ? 23.044 -39.237 -22.393 1.00 92.50 187 ASN A N 1
ATOM 1473 C CA . ASN A 1 187 ? 21.682 -38.984 -22.839 1.00 92.50 187 ASN A CA 1
ATOM 1474 C C . ASN A 1 187 ? 21.454 -37.491 -23.120 1.00 92.50 187 ASN A C 1
ATOM 1476 O O . ASN A 1 187 ? 21.511 -36.648 -22.226 1.00 92.50 187 ASN A O 1
ATOM 1480 N N . MET A 1 188 ? 21.137 -37.163 -24.373 1.00 84.12 188 MET A N 1
ATOM 1481 C CA . MET A 1 188 ? 20.927 -35.784 -24.823 1.00 84.12 188 MET A CA 1
ATOM 1482 C C . MET A 1 188 ? 19.747 -35.077 -24.144 1.00 84.12 188 MET A C 1
ATOM 1484 O O . MET A 1 188 ? 19.799 -33.857 -23.983 1.00 84.12 188 MET A O 1
ATOM 1488 N N . GLU A 1 189 ? 18.700 -35.806 -23.751 1.00 89.31 189 GLU A N 1
ATOM 1489 C CA . GLU A 1 189 ? 17.547 -35.207 -23.068 1.00 89.31 189 GLU A CA 1
ATOM 1490 C C . GLU A 1 189 ? 17.894 -34.848 -21.622 1.00 89.31 189 GLU A C 1
ATOM 1492 O O . GLU A 1 189 ? 17.632 -33.736 -21.172 1.00 89.31 189 GLU A O 1
ATOM 1497 N N . GLU A 1 190 ? 18.589 -35.753 -20.931 1.00 89.50 190 GLU A N 1
ATOM 1498 C CA . GLU A 1 190 ? 19.091 -35.524 -19.576 1.00 89.50 190 GLU A CA 1
ATOM 1499 C C . GLU A 1 190 ? 20.089 -34.359 -19.543 1.00 89.50 190 GLU A C 1
ATOM 1501 O O . GLU A 1 190 ? 20.022 -33.510 -18.655 1.00 89.50 190 GLU A O 1
ATOM 1506 N N . LYS A 1 191 ? 20.959 -34.246 -20.559 1.00 87.00 191 LYS A N 1
ATOM 1507 C CA . LYS A 1 191 ? 21.836 -33.076 -20.717 1.00 87.00 191 LYS A CA 1
ATOM 1508 C C . LYS A 1 191 ? 21.045 -31.781 -20.840 1.00 87.00 191 LYS A C 1
ATOM 1510 O O . LYS A 1 191 ? 21.386 -30.809 -20.177 1.00 87.00 191 LYS A O 1
ATOM 1515 N N . ARG A 1 192 ? 20.007 -31.758 -21.683 1.00 87.44 192 ARG A N 1
ATOM 1516 C CA . ARG A 1 192 ? 19.204 -30.551 -21.919 1.00 87.44 192 ARG A CA 1
ATOM 1517 C C . ARG A 1 192 ? 18.475 -30.107 -20.655 1.00 87.44 192 ARG A C 1
ATOM 1519 O O . ARG A 1 192 ? 18.427 -28.909 -20.383 1.00 87.44 192 ARG A O 1
ATOM 1526 N N . GLU A 1 193 ? 17.936 -31.051 -19.889 1.00 91.44 193 GLU A N 1
ATOM 1527 C CA . GLU A 1 193 ? 17.268 -30.732 -18.629 1.00 91.44 193 GLU A CA 1
ATOM 1528 C C . GLU A 1 193 ? 18.267 -30.255 -17.572 1.00 91.44 193 GLU A C 1
ATOM 1530 O O . GLU A 1 193 ? 18.038 -29.227 -16.939 1.00 91.44 193 GLU A O 1
ATOM 1535 N N . ASN A 1 194 ? 19.429 -30.907 -17.454 1.00 91.69 194 ASN A N 1
ATOM 1536 C CA . ASN A 1 194 ? 20.494 -30.450 -16.562 1.00 91.69 194 ASN A CA 1
ATOM 1537 C C . ASN A 1 194 ? 20.951 -29.019 -16.898 1.00 91.69 194 ASN A C 1
ATOM 1539 O O . ASN A 1 194 ? 21.123 -28.194 -16.002 1.00 91.69 194 ASN A O 1
ATOM 1543 N N . ASP A 1 195 ? 21.082 -28.694 -18.185 1.00 89.62 195 ASP A N 1
ATOM 1544 C CA . ASP A 1 195 ? 21.424 -27.341 -18.636 1.00 89.62 195 ASP A CA 1
ATOM 1545 C C . ASP A 1 195 ? 20.356 -26.329 -18.253 1.00 89.62 195 ASP A C 1
ATOM 1547 O O . ASP A 1 195 ? 20.671 -25.235 -17.788 1.00 89.62 195 ASP A O 1
ATOM 1551 N N . ARG A 1 196 ? 19.083 -26.696 -18.420 1.00 91.12 196 ARG A N 1
ATOM 1552 C CA . ARG A 1 196 ? 17.955 -25.861 -18.015 1.00 91.12 196 ARG A CA 1
ATOM 1553 C C . ARG A 1 196 ? 17.981 -25.604 -16.515 1.00 91.12 196 ARG A C 1
ATOM 1555 O O . ARG A 1 196 ? 17.819 -24.4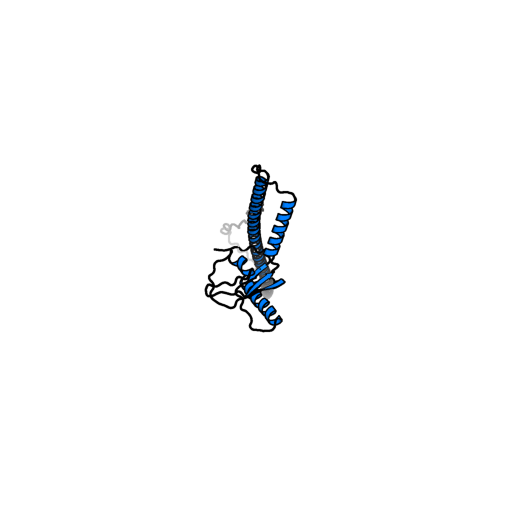54 -16.108 1.00 91.12 196 ARG A O 1
ATOM 1562 N N . CYS A 1 197 ? 18.221 -26.633 -15.707 1.00 92.31 197 CYS A N 1
ATOM 1563 C CA . CYS A 1 197 ? 18.330 -26.516 -14.258 1.00 92.31 197 CYS A CA 1
ATOM 1564 C C . CYS A 1 197 ? 19.497 -25.616 -13.838 1.00 92.31 197 CYS A C 1
ATOM 1566 O O . CYS A 1 197 ? 19.289 -24.703 -13.040 1.00 92.31 197 CYS A O 1
ATOM 1568 N N . GLU A 1 198 ? 20.698 -25.817 -14.383 1.00 92.56 198 GLU A N 1
ATOM 1569 C CA . GLU A 1 198 ? 21.875 -25.013 -14.025 1.00 92.56 198 GLU A CA 1
ATOM 1570 C C . GLU A 1 198 ? 21.745 -23.558 -14.496 1.00 92.56 198 GLU A C 1
ATOM 1572 O O . GLU A 1 198 ? 22.006 -22.635 -13.722 1.00 92.56 198 GLU A O 1
ATOM 1577 N N . VAL A 1 199 ? 21.238 -23.319 -15.711 1.00 90.94 199 VAL A N 1
ATOM 1578 C CA . VAL A 1 199 ? 20.925 -21.962 -16.191 1.00 90.94 199 VAL A CA 1
ATOM 1579 C C . VAL A 1 199 ? 19.906 -21.290 -15.270 1.00 90.94 199 VAL A C 1
ATOM 1581 O O . VAL A 1 199 ? 20.127 -20.163 -14.828 1.00 90.94 199 VAL A O 1
ATOM 1584 N N . MET A 1 200 ? 18.813 -21.976 -14.921 1.00 92.75 200 MET A N 1
ATOM 1585 C CA . MET A 1 200 ? 17.802 -21.436 -14.005 1.00 92.75 200 MET A CA 1
ATOM 1586 C C . MET A 1 200 ? 18.360 -21.162 -12.612 1.00 92.75 200 MET A C 1
ATOM 1588 O O . MET A 1 200 ? 18.013 -20.152 -12.004 1.00 92.75 200 MET A O 1
ATOM 1592 N N . LYS A 1 201 ? 19.242 -22.021 -12.106 1.00 93.19 201 LYS A N 1
ATOM 1593 C CA . LYS A 1 201 ? 19.901 -21.846 -10.812 1.00 93.19 201 LYS A CA 1
ATOM 1594 C C . LYS A 1 201 ? 20.752 -20.580 -10.796 1.00 93.19 201 LYS A C 1
ATOM 1596 O O . LYS A 1 201 ? 20.574 -19.760 -9.898 1.00 93.19 201 LYS A O 1
ATOM 1601 N N . VAL A 1 202 ? 21.589 -20.368 -11.815 1.00 91.06 202 VAL A N 1
ATOM 1602 C CA . VAL A 1 202 ? 22.380 -19.133 -11.964 1.00 91.06 202 VAL A CA 1
ATOM 1603 C C . VAL A 1 202 ? 21.466 -17.907 -12.026 1.00 91.06 202 VAL A C 1
ATOM 1605 O O . VAL A 1 202 ? 21.669 -16.942 -11.290 1.00 91.06 202 VAL A O 1
ATOM 1608 N N . LEU A 1 203 ? 20.415 -17.963 -12.846 1.00 90.12 203 LEU A N 1
ATOM 1609 C CA . LEU A 1 203 ? 19.476 -16.854 -13.017 1.00 90.12 203 LEU A CA 1
ATOM 1610 C C . LEU A 1 203 ? 18.701 -16.517 -11.745 1.00 90.12 203 LEU A C 1
ATOM 1612 O O . LEU A 1 203 ? 18.606 -15.350 -11.376 1.00 90.12 203 LEU A O 1
ATOM 1616 N N . SER A 1 204 ? 18.194 -17.532 -11.049 1.00 90.12 204 SER A N 1
ATOM 1617 C CA . SER A 1 204 ? 17.469 -17.366 -9.787 1.00 90.12 204 SER A CA 1
ATOM 1618 C C . SER A 1 204 ? 18.351 -16.791 -8.675 1.00 90.12 204 SER A C 1
ATOM 1620 O O . SER A 1 204 ? 17.856 -16.042 -7.835 1.00 90.12 204 SER A O 1
ATOM 1622 N N . GLY A 1 205 ? 19.659 -17.076 -8.707 1.00 89.69 205 GLY A N 1
ATOM 1623 C CA . GLY A 1 205 ? 20.637 -16.477 -7.802 1.00 89.69 205 GLY A CA 1
ATOM 1624 C C . GLY A 1 205 ? 20.847 -14.978 -8.037 1.00 89.69 205 GLY A C 1
ATOM 1625 O O . GLY A 1 205 ? 21.092 -14.246 -7.083 1.00 89.69 205 GLY A O 1
ATOM 1626 N N . ILE A 1 206 ? 20.718 -14.509 -9.284 1.00 88.06 206 ILE A N 1
ATOM 1627 C CA . ILE A 1 206 ? 20.813 -13.081 -9.632 1.00 88.06 206 ILE A CA 1
ATOM 1628 C C . ILE A 1 206 ? 19.479 -12.373 -9.364 1.00 88.06 206 ILE A C 1
ATOM 1630 O O . ILE A 1 206 ? 19.452 -11.281 -8.796 1.00 88.06 206 ILE A O 1
ATOM 1634 N N . TYR A 1 207 ? 18.368 -12.985 -9.776 1.00 84.94 207 TYR A N 1
ATOM 1635 C CA . TYR A 1 207 ? 17.030 -12.433 -9.615 1.00 84.94 207 TYR A CA 1
ATOM 1636 C C . TYR A 1 207 ? 16.009 -13.554 -9.320 1.00 84.94 207 TYR A C 1
ATOM 1638 O O . TYR A 1 207 ? 15.713 -14.364 -10.203 1.00 84.94 207 TYR A O 1
ATOM 1646 N N . PRO A 1 208 ? 15.421 -13.607 -8.107 1.00 85.88 208 PRO A N 1
ATOM 1647 C CA . PRO A 1 208 ? 14.558 -14.720 -7.686 1.00 85.88 208 PRO A CA 1
ATOM 1648 C C . PRO A 1 208 ? 13.288 -14.919 -8.524 1.00 85.88 208 PRO A C 1
ATOM 1650 O O . PRO A 1 208 ? 12.756 -16.022 -8.582 1.00 85.88 208 PRO A O 1
ATOM 1653 N N . LEU A 1 209 ? 12.800 -13.864 -9.180 1.00 88.12 209 LEU A N 1
ATOM 1654 C CA . LEU A 1 209 ? 11.601 -13.885 -10.027 1.00 88.12 209 LEU A CA 1
ATOM 1655 C C . LEU A 1 209 ? 11.959 -13.954 -11.521 1.00 88.12 209 LEU A C 1
ATOM 1657 O O . LEU A 1 209 ? 11.245 -13.404 -12.359 1.00 88.12 209 LEU A O 1
ATOM 1661 N N . THR A 1 210 ? 13.090 -14.576 -11.868 1.00 83.56 210 THR A N 1
ATOM 1662 C CA . THR A 1 210 ? 13.515 -14.683 -13.270 1.00 83.56 210 THR A CA 1
ATOM 1663 C C . THR A 1 210 ? 12.544 -15.569 -14.054 1.00 83.56 210 THR A C 1
ATOM 1665 O O . THR A 1 210 ? 12.343 -16.725 -13.670 1.00 83.56 210 THR A O 1
ATOM 1668 N N . PRO A 1 211 ? 11.945 -15.069 -15.155 1.00 86.25 211 PRO A N 1
ATOM 1669 C CA . PRO A 1 211 ? 11.131 -15.900 -16.029 1.00 86.25 211 PRO A CA 1
ATOM 1670 C C . PRO A 1 211 ? 11.972 -17.013 -16.656 1.00 86.25 211 PRO A C 1
ATOM 1672 O O . PRO A 1 211 ? 13.186 -16.892 -16.826 1.00 86.25 211 PRO A O 1
ATOM 1675 N N . GLN A 1 212 ? 11.307 -18.107 -17.016 1.00 86.38 212 GLN A N 1
ATOM 1676 C CA . GLN A 1 212 ? 11.982 -19.250 -17.607 1.00 86.38 212 GLN A CA 1
ATOM 1677 C C . GLN A 1 212 ? 12.532 -18.898 -19.004 1.00 86.38 212 GLN A C 1
ATOM 1679 O O . GLN A 1 212 ? 11.793 -18.320 -19.805 1.00 86.38 212 GLN A O 1
ATOM 1684 N N . PRO A 1 213 ? 13.795 -19.242 -19.321 1.00 86.94 213 PRO A N 1
ATOM 1685 C CA . PRO A 1 213 ? 14.359 -19.043 -20.646 1.00 86.94 213 PRO A CA 1
ATOM 1686 C C . PRO A 1 213 ? 13.528 -19.743 -21.716 1.00 86.94 213 PRO A C 1
ATOM 1688 O O . PRO A 1 213 ? 13.148 -20.905 -21.566 1.00 86.94 213 PRO A O 1
ATOM 1691 N N . GLU A 1 214 ? 13.292 -19.036 -22.814 1.00 85.81 214 GLU A N 1
ATOM 1692 C CA . GLU A 1 214 ? 12.517 -19.536 -23.950 1.00 85.81 214 GLU A CA 1
ATOM 1693 C C . GLU A 1 214 ? 13.338 -20.529 -24.776 1.00 85.81 214 GLU A C 1
ATOM 1695 O O . GLU A 1 214 ? 12.836 -21.543 -25.259 1.00 85.81 214 GLU A O 1
ATOM 1700 N N . ARG A 1 215 ? 14.642 -20.261 -24.890 1.00 86.56 215 ARG A N 1
ATOM 1701 C CA . ARG A 1 215 ? 15.584 -21.111 -25.608 1.00 86.56 215 ARG A CA 1
ATOM 1702 C C . ARG A 1 215 ? 16.911 -21.154 -24.874 1.00 86.56 215 ARG A C 1
ATOM 1704 O O . ARG A 1 215 ? 17.436 -20.112 -24.494 1.00 86.56 215 ARG A O 1
ATOM 1711 N N . ILE A 1 216 ? 17.461 -22.356 -24.729 1.00 86.69 216 ILE A N 1
ATOM 1712 C CA . ILE A 1 216 ? 18.808 -22.595 -24.207 1.00 86.69 216 ILE A CA 1
ATOM 1713 C C . ILE A 1 216 ? 19.591 -23.321 -25.293 1.00 86.69 216 ILE A C 1
ATOM 1715 O O . ILE A 1 216 ? 19.137 -24.332 -25.830 1.00 86.69 216 ILE A O 1
ATOM 1719 N N . MET A 1 217 ? 20.749 -22.777 -25.648 1.00 83.81 217 MET A N 1
ATOM 1720 C CA . MET A 1 217 ? 21.618 -23.317 -26.682 1.00 83.81 217 MET A CA 1
ATOM 1721 C C . MET A 1 217 ? 23.046 -23.422 -26.165 1.00 83.81 217 MET A C 1
ATOM 1723 O O . MET A 1 217 ? 23.600 -22.462 -25.631 1.00 83.81 217 MET A O 1
ATOM 1727 N N . ARG A 1 218 ? 23.660 -24.586 -26.375 1.00 82.69 218 ARG A N 1
ATOM 1728 C CA . ARG A 1 218 ? 25.098 -24.766 -26.180 1.00 82.69 218 ARG A CA 1
ATOM 1729 C C . ARG A 1 218 ? 25.835 -24.123 -27.344 1.00 82.69 218 ARG A C 1
ATOM 1731 O O . ARG A 1 218 ? 25.623 -24.512 -28.489 1.00 82.69 218 ARG A O 1
ATOM 1738 N N . LEU A 1 219 ? 26.697 -23.159 -27.041 1.00 78.50 219 LEU A N 1
ATOM 1739 C CA . LEU A 1 219 ? 27.549 -22.508 -28.035 1.00 78.50 219 LEU A CA 1
ATOM 1740 C C . LEU A 1 219 ? 28.851 -23.285 -28.277 1.00 78.50 219 LEU A C 1
ATOM 1742 O O . LEU A 1 219 ? 29.458 -23.148 -29.334 1.00 78.50 219 LEU A O 1
ATOM 1746 N N . GLY A 1 220 ? 29.260 -24.131 -27.329 1.00 75.69 220 GLY A N 1
ATOM 1747 C CA . GLY A 1 220 ? 30.418 -25.011 -27.468 1.00 75.69 220 GLY A CA 1
ATOM 1748 C C . GLY A 1 220 ? 31.119 -25.281 -26.140 1.00 75.69 220 GLY A C 1
ATOM 1749 O O . GLY A 1 220 ? 30.755 -24.722 -25.102 1.00 75.69 220 GLY A O 1
ATOM 1750 N N . LYS A 1 221 ? 32.135 -26.149 -26.180 1.00 69.62 221 LYS A N 1
ATOM 1751 C CA . LYS A 1 221 ? 33.059 -26.341 -25.058 1.00 69.62 221 LYS A CA 1
ATOM 1752 C C . LYS A 1 221 ? 34.061 -25.199 -25.053 1.00 69.62 221 LYS A C 1
ATOM 1754 O O . LYS A 1 221 ? 34.683 -24.922 -26.081 1.00 69.62 221 LYS A O 1
ATOM 1759 N N . GLN A 1 222 ? 34.221 -24.546 -23.911 1.00 53.66 222 GLN A N 1
ATOM 1760 C CA . GLN A 1 222 ? 35.267 -23.555 -23.764 1.00 53.66 222 GLN A CA 1
ATOM 1761 C C . GLN A 1 222 ? 36.584 -24.296 -23.522 1.00 53.66 222 GLN A C 1
ATOM 1763 O O . GLN A 1 222 ? 36.820 -24.824 -22.440 1.00 53.66 222 GLN A O 1
ATOM 1768 N N . LEU A 1 223 ? 37.436 -24.372 -24.548 1.00 48.56 223 LEU A N 1
ATOM 1769 C CA . LEU A 1 223 ? 38.808 -24.846 -24.376 1.00 48.56 223 LEU A CA 1
ATOM 1770 C C . LEU A 1 223 ? 39.568 -23.777 -23.588 1.00 48.56 223 LEU A C 1
ATOM 1772 O O . LEU A 1 223 ? 40.027 -22.783 -24.149 1.00 48.56 223 LEU A O 1
ATOM 1776 N N . ILE A 1 224 ? 39.653 -23.948 -22.271 1.00 48.31 224 ILE A N 1
ATOM 1777 C CA . ILE A 1 224 ? 40.540 -23.141 -21.437 1.00 48.31 224 ILE A CA 1
ATOM 1778 C C . ILE A 1 224 ? 41.951 -23.685 -21.669 1.00 48.31 224 ILE A C 1
ATOM 1780 O O . ILE A 1 224 ? 42.334 -24.709 -21.109 1.00 48.31 224 ILE A O 1
ATOM 1784 N N . CYS A 1 225 ? 42.711 -23.033 -22.548 1.00 43.97 225 CYS A N 1
ATOM 1785 C CA . CYS A 1 225 ? 44.101 -23.397 -22.792 1.00 43.97 225 CYS A CA 1
ATOM 1786 C C . CYS A 1 225 ? 44.953 -23.042 -21.566 1.00 43.97 225 CYS A C 1
ATOM 1788 O O . CYS A 1 225 ? 45.164 -21.865 -21.275 1.00 43.97 225 CYS A O 1
ATOM 1790 N N . HIS A 1 226 ? 45.487 -24.055 -20.886 1.00 44.56 226 HIS A N 1
ATOM 1791 C CA . HIS A 1 226 ? 46.752 -23.909 -20.176 1.00 44.56 226 HIS A CA 1
ATOM 1792 C C . HIS A 1 226 ? 47.862 -24.050 -21.229 1.00 44.56 226 HIS A C 1
ATOM 1794 O O . HIS A 1 226 ? 47.896 -25.033 -21.959 1.00 44.56 226 HIS A O 1
ATOM 1800 N N . ASP A 1 227 ? 48.721 -23.039 -21.327 1.00 46.62 227 ASP A N 1
ATOM 1801 C CA . ASP A 1 227 ? 49.949 -23.016 -22.133 1.00 46.62 227 ASP A CA 1
ATOM 1802 C C . ASP A 1 227 ? 49.788 -22.794 -23.654 1.00 46.62 227 ASP A C 1
ATOM 1804 O O . ASP A 1 227 ? 49.925 -23.683 -24.488 1.00 46.62 227 ASP A O 1
ATOM 1808 N N . GLY A 1 228 ? 49.584 -21.525 -24.026 1.00 47.59 228 GLY A N 1
ATOM 1809 C CA . GLY A 1 228 ? 50.382 -20.848 -25.063 1.00 47.59 228 GLY A CA 1
ATOM 1810 C C . GLY A 1 228 ? 50.331 -21.289 -26.534 1.00 47.59 228 GLY A C 1
ATOM 1811 O O . GLY A 1 228 ? 50.958 -20.612 -27.343 1.00 47.59 228 GLY A O 1
ATOM 1812 N N . ASN A 1 229 ? 49.608 -22.338 -26.934 1.00 42.97 229 ASN A N 1
ATOM 1813 C CA . ASN A 1 229 ? 49.509 -22.736 -28.345 1.00 42.97 229 ASN A CA 1
ATOM 1814 C C . ASN A 1 229 ? 48.055 -22.838 -28.814 1.00 42.97 229 ASN A C 1
ATOM 1816 O O . ASN A 1 229 ? 47.282 -23.676 -28.355 1.00 42.97 229 ASN A O 1
ATOM 1820 N N . ILE A 1 230 ? 47.681 -21.957 -29.746 1.00 52.38 230 ILE A N 1
ATOM 1821 C CA . ILE A 1 230 ? 46.313 -21.813 -30.247 1.00 52.38 230 ILE A CA 1
ATOM 1822 C C . ILE A 1 230 ? 46.194 -22.474 -31.624 1.00 52.38 230 ILE A C 1
ATOM 1824 O O . ILE A 1 230 ? 46.772 -21.991 -32.597 1.00 52.38 230 ILE A O 1
ATOM 1828 N N . HIS A 1 231 ? 45.337 -23.491 -31.736 1.00 43.22 231 HIS A N 1
ATOM 1829 C CA . HIS A 1 231 ? 44.586 -23.728 -32.970 1.00 43.22 231 HIS A CA 1
ATOM 1830 C C . HIS A 1 231 ? 43.294 -22.907 -32.898 1.00 43.22 231 HIS A C 1
ATOM 1832 O O . HIS A 1 231 ? 42.431 -23.146 -32.055 1.00 43.22 231 HIS A O 1
ATOM 1838 N N . LYS A 1 232 ? 43.206 -21.872 -33.738 1.00 43.47 232 LYS A N 1
ATOM 1839 C CA . LYS A 1 232 ? 42.127 -20.878 -33.715 1.00 43.47 232 LYS A CA 1
ATOM 1840 C C . LYS A 1 232 ? 40.850 -21.473 -34.308 1.00 43.47 232 LYS A C 1
ATOM 1842 O O . LYS A 1 232 ? 40.825 -21.808 -35.487 1.00 43.47 232 LYS A O 1
ATOM 1847 N N . ASN A 1 233 ? 39.789 -21.549 -33.507 1.00 46.59 233 ASN A N 1
ATOM 1848 C CA . ASN A 1 233 ? 38.420 -21.687 -34.003 1.00 46.59 233 ASN A CA 1
ATOM 1849 C C . ASN A 1 233 ? 37.796 -20.290 -34.116 1.00 46.59 233 ASN A C 1
ATOM 1851 O O . ASN A 1 233 ? 37.828 -19.520 -33.158 1.00 46.59 233 ASN A O 1
ATOM 1855 N N . ALA A 1 234 ? 37.189 -19.987 -35.266 1.00 46.28 234 ALA A N 1
ATOM 1856 C CA . ALA A 1 234 ? 36.664 -18.662 -35.619 1.00 46.28 234 ALA A CA 1
ATOM 1857 C C . ALA A 1 234 ? 35.617 -18.089 -34.636 1.00 46.28 234 ALA A C 1
ATOM 1859 O O . ALA A 1 234 ? 35.408 -16.881 -34.595 1.00 46.28 234 ALA A O 1
ATOM 1860 N N . ALA A 1 235 ? 34.982 -18.929 -33.813 1.00 43.59 235 ALA A N 1
ATOM 1861 C CA . ALA A 1 235 ? 34.032 -18.487 -32.791 1.00 43.59 235 ALA A CA 1
ATOM 1862 C C . ALA A 1 235 ? 34.699 -17.803 -31.575 1.00 43.59 235 ALA A C 1
ATOM 1864 O O . ALA A 1 235 ? 34.029 -17.078 -30.844 1.00 43.59 235 ALA A O 1
ATOM 1865 N N . ILE A 1 236 ? 36.003 -18.018 -31.356 1.00 48.28 236 ILE A N 1
ATOM 1866 C CA . ILE A 1 236 ? 36.745 -17.508 -30.189 1.00 48.28 236 ILE A CA 1
ATOM 1867 C C . ILE A 1 236 ? 37.304 -16.093 -30.444 1.00 48.28 236 ILE A C 1
ATOM 1869 O O . ILE A 1 236 ? 37.417 -15.306 -29.505 1.00 48.28 236 ILE A O 1
ATOM 1873 N N . ASP A 1 237 ? 37.565 -15.716 -31.702 1.00 46.22 237 ASP A N 1
ATOM 1874 C CA . ASP A 1 237 ? 38.180 -14.420 -32.053 1.00 46.22 237 ASP A CA 1
ATOM 1875 C C . ASP A 1 237 ? 37.286 -13.201 -31.729 1.00 46.22 237 ASP A C 1
ATOM 1877 O O . ASP A 1 237 ? 37.799 -12.123 -31.433 1.00 46.22 237 ASP A O 1
ATOM 1881 N N . LEU A 1 238 ? 35.956 -13.362 -31.696 1.00 47.03 238 LEU A N 1
ATOM 1882 C CA . LEU A 1 238 ? 35.023 -12.308 -31.256 1.00 47.03 238 LEU A CA 1
ATOM 1883 C C . LEU A 1 238 ? 35.037 -12.084 -29.735 1.00 47.03 238 LEU A C 1
ATOM 1885 O O . LEU A 1 238 ? 34.604 -11.038 -29.258 1.00 47.03 238 LEU A O 1
ATOM 1889 N N . TRP A 1 239 ? 35.526 -13.057 -28.966 1.00 45.03 239 TRP A N 1
ATOM 1890 C CA . TRP A 1 239 ? 35.459 -13.060 -27.506 1.00 45.03 239 TRP A CA 1
ATOM 1891 C C . TRP A 1 239 ? 36.699 -12.413 -26.868 1.00 45.03 239 TRP A C 1
ATOM 1893 O O . TRP A 1 239 ? 36.585 -11.677 -25.888 1.00 45.03 239 TRP A O 1
ATOM 1903 N N . SER A 1 240 ? 37.878 -12.593 -27.475 1.00 46.03 240 SER A N 1
ATOM 1904 C CA . SER A 1 240 ? 39.145 -12.022 -26.988 1.00 46.03 240 SER A CA 1
ATOM 1905 C C . SER A 1 240 ? 39.239 -10.492 -27.074 1.00 46.03 240 SER A C 1
ATOM 1907 O O . SER A 1 240 ? 40.117 -9.915 -26.440 1.00 46.03 240 SER A O 1
ATOM 1909 N N . GLN A 1 241 ? 38.354 -9.815 -27.813 1.00 43.44 241 GLN A N 1
ATOM 1910 C CA . GLN A 1 241 ? 38.339 -8.346 -27.880 1.00 43.44 241 GLN A CA 1
ATOM 1911 C C . GLN A 1 241 ? 37.608 -7.671 -26.708 1.00 43.44 241 GLN A C 1
ATOM 1913 O O . GLN A 1 241 ? 37.711 -6.452 -26.575 1.00 43.44 241 GLN A O 1
ATOM 1918 N N . CYS A 1 242 ? 36.885 -8.411 -25.856 1.00 37.75 242 CYS A N 1
ATOM 1919 C CA . CYS A 1 242 ? 35.975 -7.791 -24.885 1.00 37.75 242 CYS A CA 1
ATOM 1920 C C . CYS A 1 242 ? 36.279 -8.040 -23.398 1.00 37.75 242 CYS A C 1
ATOM 1922 O O . CYS A 1 242 ? 35.744 -7.290 -22.587 1.00 37.75 242 CYS A O 1
ATOM 1924 N N . PHE A 1 243 ? 37.102 -9.021 -23.002 1.00 39.72 243 PHE A N 1
ATOM 1925 C CA . PHE A 1 243 ? 37.315 -9.334 -21.575 1.00 39.72 243 PHE A CA 1
ATOM 1926 C C . PHE A 1 243 ? 38.722 -9.882 -21.257 1.00 39.72 243 PHE A C 1
ATOM 1928 O O . PHE A 1 243 ? 39.277 -10.668 -22.023 1.00 39.72 243 PHE A O 1
ATOM 1935 N N . GLU A 1 244 ? 39.287 -9.474 -20.111 1.00 35.94 244 GLU A N 1
ATOM 1936 C CA . GLU A 1 244 ? 40.597 -9.927 -19.607 1.00 35.94 244 GLU A CA 1
ATOM 1937 C C . GLU A 1 244 ? 40.573 -11.373 -19.059 1.00 35.94 244 GLU A C 1
ATOM 1939 O O . GLU A 1 244 ? 39.567 -11.795 -18.477 1.00 35.94 244 GLU A O 1
ATOM 1944 N N . PRO A 1 245 ? 41.682 -12.138 -19.167 1.00 44.12 245 PRO A N 1
ATOM 1945 C CA . PRO A 1 245 ? 41.717 -13.541 -18.784 1.00 44.12 245 PRO A CA 1
ATOM 1946 C C . PRO A 1 245 ? 42.267 -13.712 -17.362 1.00 44.12 245 PRO A C 1
ATOM 1948 O O . PRO A 1 245 ? 43.469 -13.635 -17.138 1.00 44.12 245 PRO A O 1
ATOM 1951 N N . ASN A 1 246 ? 41.401 -14.008 -16.393 1.00 36.22 246 ASN A N 1
ATOM 1952 C CA . ASN A 1 246 ? 41.822 -14.544 -15.094 1.00 36.22 246 ASN A CA 1
ATOM 1953 C C . ASN A 1 246 ? 40.803 -15.570 -14.583 1.00 36.22 246 ASN A C 1
ATOM 1955 O O . ASN A 1 246 ? 40.052 -15.304 -13.652 1.00 36.22 246 ASN A O 1
ATOM 1959 N N . PHE A 1 247 ? 40.778 -16.761 -15.186 1.00 40.06 247 PHE A N 1
ATOM 1960 C CA . PHE A 1 247 ? 40.053 -17.912 -14.641 1.00 40.06 247 PHE A CA 1
ATOM 1961 C C . PHE A 1 247 ? 40.893 -19.184 -14.781 1.00 40.06 247 PHE A C 1
ATOM 1963 O O . PHE A 1 247 ? 41.361 -19.519 -15.867 1.00 40.06 247 PHE A O 1
ATOM 1970 N N . LYS A 1 248 ? 41.107 -19.878 -13.657 1.00 39.47 248 LYS A N 1
ATOM 1971 C CA . LYS A 1 248 ? 41.798 -21.172 -13.596 1.00 39.47 248 LYS A CA 1
ATOM 1972 C C . LYS A 1 248 ? 40.791 -22.309 -13.789 1.00 39.47 248 LYS A C 1
ATOM 1974 O O . LYS A 1 248 ? 39.787 -22.340 -13.090 1.00 39.47 248 LYS A O 1
ATOM 1979 N N . SER A 1 249 ? 41.129 -23.210 -14.717 1.00 38.84 249 SER A N 1
ATOM 1980 C CA . SER A 1 249 ? 40.714 -24.616 -14.872 1.00 38.84 249 SER A CA 1
ATOM 1981 C C . SER A 1 249 ? 39.333 -25.024 -14.342 1.00 38.84 249 SER A C 1
ATOM 1983 O O . SER A 1 249 ? 39.208 -25.236 -13.142 1.00 38.84 249 SER A O 1
ATOM 1985 N N . CYS A 1 250 ? 38.385 -25.288 -15.254 1.00 39.31 250 CYS A N 1
ATOM 1986 C CA . CYS A 1 250 ? 37.347 -26.330 -15.147 1.00 39.31 250 CYS A CA 1
ATOM 1987 C C . CYS A 1 250 ? 36.675 -26.556 -16.518 1.00 39.31 250 CYS A C 1
ATOM 1989 O O . CYS A 1 250 ? 36.461 -25.591 -17.259 1.00 39.31 250 CYS A O 1
ATOM 1991 N N . ASP A 1 251 ? 36.310 -27.810 -16.819 1.00 45.84 251 ASP A N 1
ATOM 1992 C CA . ASP A 1 251 ? 35.496 -28.218 -17.975 1.00 45.84 251 ASP A CA 1
ATOM 1993 C C . ASP A 1 251 ? 34.152 -27.480 -17.965 1.00 45.84 251 ASP A C 1
ATOM 1995 O O . ASP A 1 251 ? 33.185 -27.886 -17.315 1.00 45.84 251 ASP A O 1
ATOM 1999 N N . SER A 1 252 ? 34.116 -26.342 -18.650 1.00 48.09 252 SER A N 1
ATOM 2000 C CA . SER A 1 252 ? 32.982 -25.428 -18.650 1.00 48.09 252 SER A CA 1
ATOM 2001 C C . SER A 1 252 ? 32.443 -25.241 -20.059 1.00 48.09 252 SER A C 1
ATOM 2003 O O . SER A 1 252 ? 33.169 -25.208 -21.059 1.00 48.09 252 SER A O 1
ATOM 2005 N N . VAL A 1 253 ? 31.121 -25.155 -20.141 1.00 53.41 253 VAL A N 1
ATOM 2006 C CA . VAL A 1 253 ? 30.388 -25.019 -21.397 1.00 53.41 253 VAL A CA 1
ATOM 2007 C C . VAL A 1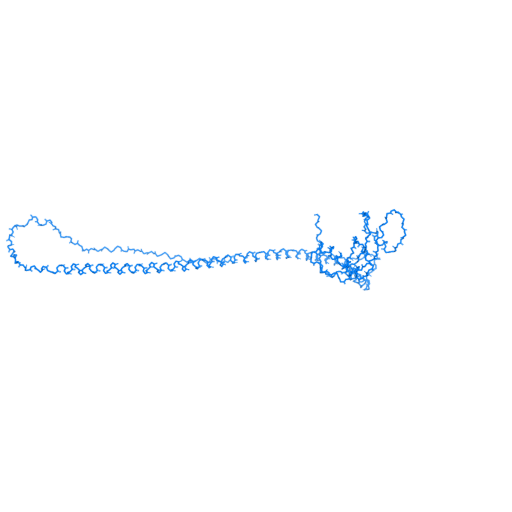 253 ? 29.799 -23.620 -21.476 1.00 53.41 253 VAL A C 1
ATOM 2009 O O . VAL A 1 253 ? 29.310 -23.071 -20.486 1.00 53.41 253 VAL A O 1
ATOM 2012 N N . LEU A 1 254 ? 29.859 -23.044 -22.676 1.00 44.78 254 LEU A N 1
ATOM 2013 C CA . LEU A 1 254 ? 29.262 -21.755 -22.983 1.00 44.78 254 LEU A CA 1
ATOM 2014 C C . LEU A 1 254 ? 27.794 -21.951 -23.372 1.00 44.78 254 LEU A C 1
ATOM 2016 O O . LEU A 1 254 ? 27.487 -22.670 -24.330 1.00 44.78 254 LEU A O 1
ATOM 2020 N N . PHE A 1 255 ? 26.895 -21.276 -22.666 1.00 53.16 255 PHE A N 1
ATOM 2021 C CA . PHE A 1 255 ? 25.466 -21.292 -22.947 1.00 53.16 255 PHE A CA 1
ATOM 2022 C C . PHE A 1 255 ? 24.997 -19.926 -23.428 1.00 53.16 255 PHE A C 1
ATOM 2024 O O . PHE A 1 255 ? 25.344 -18.904 -22.845 1.00 53.16 255 PHE A O 1
ATOM 2031 N N . ALA A 1 256 ? 24.163 -19.913 -24.464 1.00 48.09 256 ALA A N 1
ATOM 2032 C CA . ALA A 1 256 ? 23.298 -18.787 -24.778 1.00 48.09 256 ALA A CA 1
ATOM 2033 C C . ALA A 1 256 ? 21.880 -19.124 -24.319 1.00 48.09 256 ALA A C 1
ATOM 2035 O O . ALA A 1 256 ? 21.343 -20.176 -24.674 1.00 48.09 256 ALA A O 1
ATOM 2036 N N . ALA A 1 257 ? 21.272 -18.229 -23.552 1.00 57.28 257 ALA A N 1
ATOM 2037 C CA . ALA A 1 257 ? 19.871 -18.319 -23.182 1.00 57.28 257 ALA A CA 1
ATOM 2038 C C . ALA A 1 257 ? 19.137 -17.063 -23.656 1.00 57.28 257 ALA A C 1
ATOM 2040 O O . ALA A 1 257 ? 19.610 -15.946 -23.461 1.00 57.28 257 ALA A O 1
ATOM 2041 N N . THR A 1 258 ? 17.982 -17.238 -24.287 1.00 53.91 258 THR A N 1
ATOM 2042 C CA . THR A 1 258 ? 17.092 -16.123 -24.627 1.00 53.91 258 THR A CA 1
ATOM 2043 C C . THR A 1 258 ? 16.052 -16.002 -23.530 1.00 53.91 258 THR A C 1
ATOM 2045 O O . THR A 1 258 ? 15.329 -16.962 -23.248 1.00 53.91 258 THR A O 1
ATOM 2048 N N . ILE A 1 259 ? 15.978 -14.829 -22.906 1.00 51.81 259 ILE A N 1
ATOM 2049 C CA . ILE A 1 259 ? 14.974 -14.542 -21.886 1.00 51.81 259 ILE A CA 1
ATOM 2050 C C . ILE A 1 259 ? 14.142 -13.358 -22.356 1.00 51.81 259 ILE A C 1
ATOM 2052 O O . ILE A 1 259 ? 14.655 -12.260 -22.564 1.00 51.81 259 ILE A O 1
ATOM 2056 N N . ASN A 1 260 ? 12.832 -13.561 -22.453 1.00 48.44 260 ASN A N 1
ATOM 2057 C CA . ASN A 1 260 ? 11.886 -12.459 -22.561 1.00 48.44 260 ASN A CA 1
ATOM 2058 C C . ASN A 1 260 ? 11.723 -11.814 -21.175 1.00 48.44 260 ASN A C 1
ATOM 2060 O O . ASN A 1 260 ? 10.791 -12.110 -20.430 1.00 48.44 260 ASN A O 1
ATOM 2064 N N . MET A 1 261 ? 12.681 -10.967 -20.793 1.00 46.56 261 MET A N 1
ATOM 2065 C CA . MET A 1 261 ? 12.546 -10.122 -19.608 1.00 46.56 261 MET A CA 1
ATOM 2066 C C . MET A 1 261 ? 11.845 -8.807 -19.978 1.00 46.56 261 MET A C 1
ATOM 2068 O O . MET A 1 261 ? 12.254 -8.155 -20.940 1.00 46.56 261 MET A O 1
ATOM 2072 N N . PRO A 1 262 ? 10.854 -8.337 -19.200 1.00 40.06 262 PRO A N 1
ATOM 2073 C CA . PRO A 1 262 ? 10.498 -6.923 -19.224 1.00 40.06 262 PRO A CA 1
ATOM 2074 C C . PRO A 1 262 ? 11.719 -6.125 -18.747 1.00 40.06 262 PRO A C 1
ATOM 2076 O O . PRO A 1 262 ? 12.269 -6.448 -17.703 1.00 40.06 262 PRO A O 1
ATOM 2079 N N . CYS A 1 263 ? 12.174 -5.129 -19.513 1.00 36.31 263 CYS A N 1
ATOM 2080 C CA . CYS A 1 263 ? 13.392 -4.339 -19.275 1.00 36.31 263 CYS A CA 1
ATOM 2081 C C . CYS A 1 263 ? 13.700 -4.055 -17.785 1.00 36.31 263 CYS A C 1
ATOM 2083 O O . CYS A 1 263 ? 13.234 -3.058 -17.230 1.00 36.31 263 CYS A O 1
ATOM 2085 N N . ILE A 1 264 ? 14.545 -4.874 -17.148 1.00 36.56 264 ILE A N 1
ATOM 2086 C CA . ILE A 1 264 ? 15.086 -4.593 -15.813 1.00 36.56 264 ILE A CA 1
ATOM 2087 C C . ILE A 1 264 ? 16.396 -3.826 -16.008 1.00 36.56 264 ILE A C 1
ATOM 2089 O O . ILE A 1 264 ? 17.410 -4.377 -16.429 1.00 36.56 264 ILE A O 1
ATOM 2093 N N . LYS A 1 265 ? 16.373 -2.518 -15.731 1.00 34.19 265 LYS A N 1
ATOM 2094 C CA . LYS A 1 265 ? 17.586 -1.691 -15.675 1.00 34.19 265 LYS A CA 1
ATOM 2095 C C . LYS A 1 265 ? 18.355 -2.042 -14.399 1.00 34.19 265 LYS A C 1
ATOM 2097 O O . LYS A 1 265 ? 17.887 -1.741 -13.303 1.00 34.19 265 LYS A O 1
ATOM 2102 N N . TYR A 1 266 ? 19.531 -2.648 -14.536 1.00 32.56 266 TYR A N 1
ATOM 2103 C CA . TYR A 1 266 ? 20.435 -2.872 -13.409 1.00 32.56 266 TYR A CA 1
ATOM 2104 C C . TYR A 1 266 ? 20.955 -1.532 -12.876 1.00 32.56 266 TYR A C 1
ATOM 2106 O O . TYR A 1 266 ? 21.558 -0.745 -13.606 1.00 32.56 266 TYR A O 1
ATOM 2114 N N . LYS A 1 267 ? 20.733 -1.275 -11.584 1.00 28.95 267 LYS A N 1
ATOM 2115 C CA . LYS A 1 267 ? 21.462 -0.259 -10.824 1.00 28.95 267 LYS A CA 1
ATOM 2116 C C . LYS A 1 267 ? 22.726 -0.933 -10.299 1.00 28.95 267 LYS A C 1
ATOM 2118 O O . LYS A 1 267 ? 22.651 -1.742 -9.381 1.00 28.95 267 LYS A O 1
ATOM 2123 N N . VAL A 1 268 ? 23.870 -0.631 -10.905 1.00 27.55 268 VAL A N 1
ATOM 2124 C CA . VAL A 1 268 ? 25.172 -1.040 -10.368 1.00 27.55 268 VAL A CA 1
ATOM 2125 C C . VAL A 1 268 ? 25.439 -0.171 -9.141 1.00 27.55 268 VAL A C 1
ATOM 2127 O O . VAL A 1 268 ? 25.748 1.013 -9.273 1.00 27.55 268 VAL A O 1
ATOM 2130 N N . SER A 1 269 ? 25.254 -0.728 -7.946 1.00 30.25 269 SER A N 1
ATOM 2131 C CA . SER A 1 269 ? 25.812 -0.140 -6.728 1.00 30.25 269 SER A CA 1
ATOM 2132 C C . SER A 1 269 ? 27.296 -0.484 -6.683 1.00 30.25 269 SER A C 1
ATOM 2134 O O . SER A 1 269 ? 27.650 -1.661 -6.712 1.00 30.25 269 SER A O 1
ATOM 2136 N N . LYS A 1 270 ? 28.135 0.555 -6.681 1.00 36.66 270 LYS A N 1
ATOM 2137 C CA . LYS A 1 270 ? 29.537 0.457 -6.268 1.00 36.66 270 LYS A CA 1
ATOM 2138 C C . LYS A 1 270 ? 29.627 0.222 -4.767 1.00 36.66 270 LYS A C 1
ATOM 2140 O O . LYS A 1 270 ? 28.743 0.755 -4.056 1.00 36.66 270 LYS A O 1
#